Protein AF-A0A8I1TUR1-F1 (afdb_monomer_lite)

Sequence (210 aa):
MHDEPAESTRRDPREAAAEYRLAQFRREHPEFDPTIDHESEQLPVSRPAPASGTTAQDRAAYVETVIQQAIRRGDFDDLPGAGKPIPGLGERLDPDWWIRRKIQAEKLTGLGPPALTLRVEAAQLEATLDGIAREDDVRDLLADFNRRVIEARRQLQGGPPVVTATRDVDAEVAAWRERRAAAARAAAAAATDAAADAARSRRRWLRRRA

Foldseek 3Di:
DDDDDDDPPDPDVVVVVVVVVVVVCCVVCVVPPPPDDDDDDPDDDPDPDPPPDQDPVNVVVVVVVVVVVCVVVCVVPPPDQVPHPDPCVPPPDDPCNVVVVVCVVVVDAPPDQLLVNLVVCLVCVLVVLLPDDDLVVLLVVLVVSQVSLVVSQVPPPDDDHNPDDRDDSVVSSVVSVVVVVVVVVVVVVVVVVVVVVVVVVVVVVVVVVD

Secondary structure (DSSP, 8-state):
------------HHHHHHHHHHHHHHHH-GGG-TTS----------PPPP-SS--HHHHHHHHHHHHHHHHHTTTTTT-TTTTSPPTTTTS---TTHHHHHHHHHTT--S-S-HHHHHHHHHHHHHHHHHT---HHHHHHHHHHHHHHHHHHHH--SS-S---P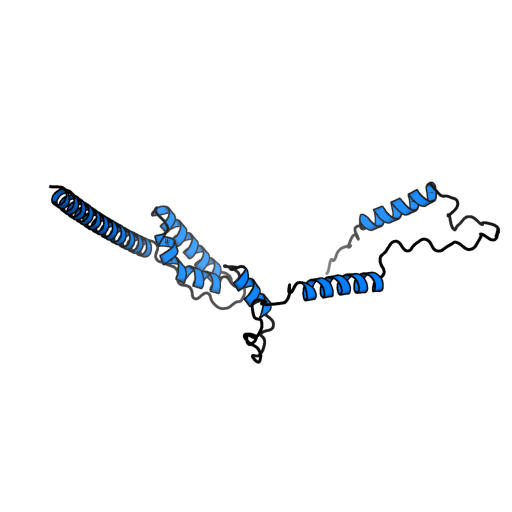PPP-HHHHHHHHHHHHHHHHHHHHHHHHHHHHHHHHHHHHHHTT--

Structure (mmCIF, N/CA/C/O backbone):
data_AF-A0A8I1TUR1-F1
#
_entry.id   AF-A0A8I1TUR1-F1
#
loop_
_atom_site.group_PDB
_atom_site.id
_atom_site.type_symbol
_atom_site.label_atom_id
_atom_site.label_alt_id
_atom_site.label_comp_id
_atom_site.label_asym_id
_atom_site.label_entity_id
_atom_site.label_seq_id
_atom_site.pdbx_PDB_ins_code
_atom_site.Cartn_x
_atom_site.Cartn_y
_atom_site.Cartn_z
_atom_site.occupancy
_atom_site.B_iso_or_equiv
_atom_site.auth_seq_id
_atom_site.auth_comp_id
_atom_site.auth_asym_id
_atom_site.auth_atom_id
_atom_site.pdbx_PDB_model_num
ATOM 1 N N . MET A 1 1 ? 20.180 -41.966 -30.625 1.00 38.12 1 MET A N 1
ATOM 2 C CA . MET A 1 1 ? 20.811 -40.748 -30.087 1.00 38.12 1 MET A CA 1
ATOM 3 C C . MET A 1 1 ? 20.519 -39.652 -31.097 1.00 38.12 1 MET A C 1
ATOM 5 O O . MET A 1 1 ? 21.052 -39.726 -32.190 1.00 38.12 1 MET A O 1
ATOM 9 N N . HIS A 1 2 ? 19.610 -38.750 -30.713 1.00 38.75 2 HIS A N 1
ATOM 10 C CA . HIS A 1 2 ? 19.275 -37.449 -31.318 1.00 38.75 2 HIS A CA 1
ATOM 11 C C . HIS A 1 2 ? 18.405 -37.429 -32.591 1.00 38.75 2 HIS A C 1
ATOM 13 O O . HIS A 1 2 ? 18.879 -37.575 -33.711 1.00 38.75 2 HIS A O 1
ATOM 19 N N . ASP A 1 3 ? 17.111 -37.226 -3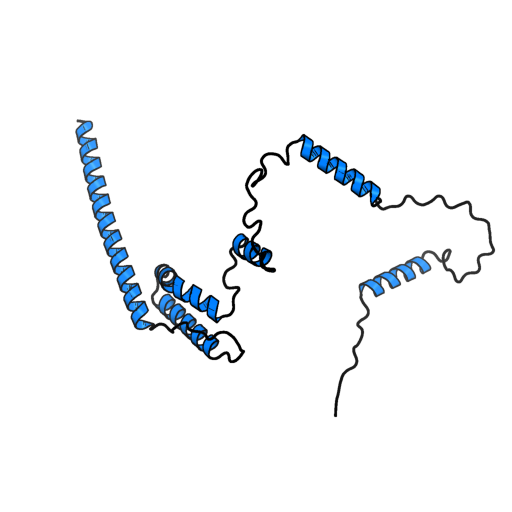2.315 1.00 45.66 3 ASP A N 1
ATOM 20 C CA . ASP A 1 3 ? 16.121 -36.445 -33.072 1.00 45.66 3 ASP A CA 1
ATOM 21 C C . ASP A 1 3 ? 16.574 -34.986 -33.276 1.00 45.66 3 ASP A C 1
ATOM 23 O O . ASP A 1 3 ? 17.137 -34.413 -32.345 1.00 45.66 3 ASP A O 1
ATOM 27 N N . GLU A 1 4 ? 16.227 -34.378 -34.420 1.00 49.81 4 GLU A N 1
ATOM 28 C CA . GLU A 1 4 ? 15.639 -33.024 -34.501 1.00 49.81 4 GLU A CA 1
ATOM 29 C C . GLU A 1 4 ? 14.983 -32.760 -35.886 1.00 49.81 4 GLU A C 1
ATOM 31 O O . GLU A 1 4 ? 15.358 -33.401 -36.873 1.00 49.81 4 GLU A O 1
ATOM 36 N N . PRO A 1 5 ? 13.955 -31.884 -35.966 1.00 51.00 5 PRO A N 1
ATOM 37 C CA . PRO A 1 5 ? 12.856 -31.998 -36.929 1.00 51.00 5 PRO A CA 1
ATOM 38 C C . PRO A 1 5 ? 12.925 -31.036 -38.132 1.00 51.00 5 PRO A C 1
ATOM 40 O O . PRO A 1 5 ? 13.529 -29.969 -38.092 1.00 51.00 5 PRO A O 1
ATOM 43 N N . ALA A 1 6 ? 12.226 -31.410 -39.209 1.00 45.88 6 ALA A N 1
ATOM 44 C CA . ALA A 1 6 ? 12.081 -30.636 -40.439 1.00 45.88 6 ALA A CA 1
ATOM 45 C C . ALA A 1 6 ? 11.318 -29.314 -40.221 1.00 45.88 6 ALA A C 1
ATOM 47 O O . ALA A 1 6 ? 10.112 -29.297 -39.963 1.00 45.88 6 ALA A O 1
ATOM 48 N N . GLU A 1 7 ? 12.021 -28.197 -40.389 1.00 47.59 7 GLU A N 1
ATOM 49 C CA . GLU A 1 7 ? 11.466 -26.847 -40.363 1.00 47.59 7 GLU A CA 1
ATOM 50 C C . GLU A 1 7 ? 10.733 -26.566 -41.689 1.00 47.59 7 GLU A C 1
ATOM 52 O O . GLU A 1 7 ? 11.312 -26.189 -42.706 1.00 47.59 7 GLU A O 1
ATOM 57 N N . SER A 1 8 ? 9.422 -26.818 -41.708 1.00 49.66 8 SER A N 1
ATOM 58 C CA . SER A 1 8 ? 8.530 -26.448 -42.812 1.00 49.66 8 SER A CA 1
ATOM 59 C C . SER A 1 8 ? 8.473 -24.919 -42.937 1.00 49.66 8 SER A C 1
ATOM 61 O O . SER A 1 8 ? 7.676 -24.267 -42.255 1.00 49.66 8 SER A O 1
ATOM 63 N N . THR A 1 9 ? 9.275 -24.339 -43.833 1.00 60.69 9 THR A N 1
ATOM 64 C CA . THR A 1 9 ? 9.233 -22.914 -44.189 1.00 60.69 9 THR A CA 1
ATOM 65 C C . THR A 1 9 ? 7.861 -22.574 -44.783 1.00 60.69 9 THR A C 1
ATOM 67 O O . THR A 1 9 ? 7.568 -22.830 -45.951 1.00 60.69 9 THR A O 1
ATOM 70 N N . ARG A 1 10 ? 6.961 -22.043 -43.954 1.00 60.25 10 ARG A N 1
ATOM 71 C CA . ARG A 1 10 ? 5.617 -21.626 -44.365 1.00 60.25 10 ARG A CA 1
ATOM 72 C C . ARG A 1 10 ? 5.765 -20.400 -45.272 1.00 60.25 10 ARG A C 1
ATOM 74 O O . ARG A 1 10 ? 6.071 -19.322 -44.777 1.00 60.25 10 ARG A O 1
ATOM 81 N N . ARG A 1 11 ? 5.595 -20.584 -46.587 1.00 65.31 11 ARG A N 1
ATOM 82 C CA . ARG A 1 11 ? 5.664 -19.523 -47.611 1.00 65.31 11 ARG A CA 1
ATOM 83 C C . ARG A 1 11 ? 4.876 -18.288 -47.158 1.00 65.31 11 ARG A C 1
ATOM 85 O O . ARG A 1 11 ? 3.695 -18.420 -46.825 1.00 65.31 11 ARG A O 1
ATOM 92 N N . ASP A 1 12 ? 5.524 -17.123 -47.112 1.00 78.38 12 ASP A N 1
ATOM 93 C CA . ASP A 1 12 ? 4.910 -15.888 -46.614 1.00 78.38 12 ASP A CA 1
ATOM 94 C C . ASP A 1 12 ? 3.705 -15.517 -47.507 1.00 78.38 12 ASP A C 1
ATOM 96 O O . ASP A 1 12 ? 3.850 -15.405 -48.732 1.00 78.38 12 ASP A O 1
ATOM 100 N N . PRO A 1 13 ? 2.497 -15.319 -46.941 1.00 73.81 13 PRO A N 1
ATOM 101 C CA . PRO A 1 13 ? 1.321 -14.919 -47.711 1.00 73.81 13 PRO A CA 1
ATOM 102 C C . PRO A 1 13 ? 1.518 -13.610 -48.491 1.00 73.81 13 PRO A C 1
ATOM 104 O O . PRO A 1 13 ? 0.859 -13.406 -49.512 1.00 73.81 13 PRO A O 1
ATOM 107 N N . ARG A 1 14 ? 2.421 -12.721 -48.056 1.00 65.62 14 ARG A N 1
ATOM 108 C CA . ARG A 1 14 ? 2.739 -11.474 -48.768 1.00 65.62 14 ARG A CA 1
ATOM 109 C C . ARG A 1 14 ? 3.549 -11.719 -50.033 1.00 65.62 14 ARG A C 1
ATOM 111 O O . ARG A 1 14 ? 3.252 -11.097 -51.053 1.00 65.62 14 ARG A O 1
ATOM 118 N N . GLU A 1 15 ? 4.511 -12.633 -49.983 1.00 71.38 15 GLU A N 1
ATOM 119 C CA . GLU A 1 15 ? 5.296 -13.040 -51.152 1.00 71.38 15 GLU A CA 1
ATOM 120 C C . GLU A 1 15 ? 4.407 -13.766 -52.163 1.00 71.38 15 GLU A C 1
ATOM 122 O O . GLU A 1 15 ? 4.382 -13.399 -53.337 1.00 71.38 15 GLU A O 1
ATOM 127 N N . ALA A 1 16 ? 3.557 -14.689 -51.698 1.00 74.62 16 ALA A N 1
ATOM 128 C CA . ALA A 1 16 ? 2.589 -15.375 -52.555 1.00 74.62 16 ALA A CA 1
ATOM 129 C C . ALA A 1 16 ? 1.602 -14.397 -53.229 1.00 74.62 16 ALA A C 1
ATOM 131 O O . ALA A 1 16 ? 1.289 -14.532 -54.413 1.00 74.62 16 ALA A O 1
ATOM 132 N N . ALA A 1 17 ? 1.143 -13.368 -52.507 1.00 73.56 17 ALA A N 1
ATOM 133 C CA . ALA A 1 17 ? 0.272 -12.331 -53.061 1.00 73.56 17 ALA A CA 1
ATOM 134 C C . ALA A 1 17 ? 0.992 -11.380 -54.036 1.00 73.56 17 ALA A C 1
ATOM 136 O O . ALA A 1 17 ? 0.343 -10.779 -54.897 1.00 73.56 17 ALA A O 1
ATOM 137 N N . ALA A 1 18 ? 2.305 -11.184 -53.889 1.00 74.69 18 ALA A N 1
ATOM 138 C CA . ALA A 1 18 ? 3.113 -10.399 -54.821 1.00 74.69 18 ALA A CA 1
ATOM 139 C C . ALA A 1 18 ? 3.360 -11.177 -56.122 1.00 74.69 18 ALA A C 1
ATOM 141 O O . ALA A 1 18 ? 3.127 -10.646 -57.207 1.00 74.69 18 ALA A O 1
ATOM 142 N N . GLU A 1 19 ? 3.724 -12.455 -56.015 1.00 78.44 19 GLU A N 1
ATOM 143 C CA . GLU A 1 19 ? 3.890 -13.347 -57.164 1.00 78.44 19 GLU A CA 1
ATOM 144 C C . GLU A 1 19 ? 2.590 -13.521 -57.954 1.00 78.44 19 GLU A C 1
ATOM 146 O O . GLU A 1 19 ? 2.598 -13.450 -59.182 1.00 78.44 19 GLU A O 1
ATOM 151 N N . TYR A 1 20 ? 1.455 -13.687 -57.264 1.00 77.00 20 TYR A N 1
ATOM 152 C CA . TYR A 1 20 ? 0.152 -13.809 -57.916 1.00 77.00 20 TYR A CA 1
ATOM 153 C C . TYR A 1 20 ? -0.218 -12.545 -58.702 1.00 77.00 20 TYR A C 1
ATOM 155 O O . TYR A 1 20 ? -0.692 -12.639 -59.833 1.00 77.00 20 TYR A O 1
ATOM 163 N N . ARG A 1 21 ? 0.046 -11.357 -58.141 1.00 80.69 21 ARG A N 1
ATOM 164 C CA . ARG A 1 21 ? -0.180 -10.082 -58.839 1.00 80.69 21 ARG A CA 1
ATOM 165 C C . ARG A 1 21 ? 0.718 -9.928 -60.061 1.00 80.69 21 ARG A C 1
ATOM 167 O O . ARG A 1 21 ? 0.234 -9.485 -61.094 1.00 80.69 21 ARG A O 1
ATOM 174 N N . LEU A 1 22 ? 1.983 -10.341 -59.975 1.00 77.12 22 LEU A N 1
ATOM 175 C CA . LEU A 1 22 ? 2.901 -10.311 -61.115 1.00 77.12 22 LEU A CA 1
ATOM 176 C C . LEU A 1 22 ? 2.467 -11.288 -62.221 1.00 77.12 22 LEU A C 1
ATOM 178 O O . LEU A 1 22 ? 2.522 -10.954 -63.402 1.00 77.12 22 LEU A O 1
ATOM 182 N N . ALA A 1 23 ? 1.998 -12.480 -61.844 1.00 77.88 23 ALA A N 1
ATOM 183 C CA . ALA A 1 23 ? 1.495 -13.482 -62.779 1.00 77.88 23 ALA A CA 1
ATOM 184 C C . ALA A 1 23 ? 0.164 -13.078 -63.435 1.00 77.88 23 ALA A C 1
ATOM 186 O O . ALA A 1 23 ? -0.092 -13.466 -64.574 1.00 77.88 23 ALA A O 1
ATOM 187 N N . GLN A 1 24 ? -0.683 -12.321 -62.731 1.00 75.38 24 GLN A N 1
ATOM 188 C CA . GLN A 1 24 ? -1.892 -11.726 -63.306 1.00 75.38 24 GLN A CA 1
ATOM 189 C C . GLN A 1 24 ? -1.550 -10.579 -64.254 1.00 75.38 24 GLN A C 1
ATOM 191 O O . GLN A 1 24 ? -1.989 -10.601 -65.397 1.00 75.38 24 GLN A O 1
ATOM 196 N N . PHE A 1 25 ? -0.671 -9.664 -63.839 1.00 74.38 25 PHE A N 1
ATOM 197 C CA . PHE A 1 25 ? -0.204 -8.567 -64.687 1.00 74.38 25 PHE A CA 1
ATOM 198 C C . PHE A 1 25 ? 0.390 -9.076 -66.009 1.00 74.38 25 PHE A C 1
ATOM 200 O O . PHE A 1 25 ? 0.077 -8.543 -67.062 1.00 74.38 25 PHE A O 1
ATOM 207 N N . ARG A 1 26 ? 1.171 -10.165 -65.982 1.00 74.94 26 ARG A N 1
ATOM 208 C CA . ARG A 1 26 ? 1.728 -10.785 -67.200 1.00 74.94 26 ARG A CA 1
ATOM 209 C C . ARG A 1 26 ? 0.668 -11.432 -68.098 1.00 74.94 26 ARG A C 1
ATOM 211 O O . ARG A 1 26 ? 0.852 -11.512 -69.303 1.00 74.94 26 ARG A O 1
ATOM 218 N N . ARG A 1 27 ? -0.432 -11.917 -67.514 1.00 72.06 27 ARG A N 1
ATOM 219 C CA . ARG A 1 27 ? -1.565 -12.475 -68.267 1.00 72.06 27 ARG A CA 1
ATOM 220 C C . ARG A 1 27 ? -2.400 -11.390 -68.933 1.00 72.06 27 ARG A C 1
ATOM 222 O O . ARG A 1 27 ? -2.895 -11.606 -70.032 1.00 72.06 27 ARG A O 1
ATOM 229 N N . GLU A 1 28 ? -2.565 -10.265 -68.248 1.00 72.06 28 GLU A N 1
ATOM 230 C CA . GLU A 1 28 ? -3.295 -9.099 -68.747 1.00 72.06 28 GLU A CA 1
ATOM 231 C C . GLU A 1 28 ? -2.464 -8.295 -69.756 1.00 72.06 28 GLU A C 1
ATOM 233 O O . GLU A 1 28 ? -3.037 -7.726 -70.680 1.00 72.06 28 GLU A O 1
ATOM 238 N N . HIS A 1 29 ? -1.134 -8.318 -69.617 1.00 70.19 29 HIS A N 1
ATOM 239 C CA . HIS A 1 29 ? -0.185 -7.589 -70.455 1.00 70.19 29 HIS A CA 1
ATOM 240 C C . HIS A 1 29 ? 0.914 -8.499 -71.043 1.00 70.19 29 HIS A C 1
ATOM 242 O O . HIS A 1 29 ? 2.077 -8.431 -70.619 1.00 70.19 29 HIS A O 1
ATOM 248 N N . PRO A 1 30 ? 0.570 -9.379 -72.004 1.00 67.31 30 PRO A N 1
ATOM 249 C CA . PRO A 1 30 ? 1.530 -10.264 -72.665 1.00 67.31 30 PRO A CA 1
ATOM 250 C C . PRO A 1 30 ? 2.609 -9.514 -73.469 1.00 67.31 30 PRO A C 1
ATOM 252 O O . PRO A 1 30 ? 3.664 -10.078 -73.737 1.00 67.31 30 PRO A O 1
ATOM 255 N N . GLU A 1 31 ? 2.393 -8.238 -73.801 1.00 59.00 31 GLU A N 1
ATOM 256 C CA . GLU A 1 31 ? 3.353 -7.344 -74.465 1.00 59.00 31 GLU A CA 1
ATOM 257 C C . GLU A 1 31 ? 4.608 -7.010 -73.633 1.00 59.00 31 GLU A C 1
ATOM 259 O O . GLU A 1 31 ? 5.564 -6.444 -74.158 1.00 59.00 31 GLU A O 1
ATOM 264 N N . PHE A 1 32 ? 4.616 -7.349 -72.339 1.00 55.31 32 PHE A N 1
ATOM 265 C CA . PHE A 1 32 ? 5.762 -7.164 -71.441 1.00 55.31 32 PHE A CA 1
ATOM 266 C C . PHE A 1 32 ? 6.347 -8.498 -70.944 1.00 55.31 32 PHE A C 1
ATOM 268 O O . PHE A 1 32 ? 7.060 -8.521 -69.935 1.00 55.31 32 PHE A O 1
ATOM 275 N N . ASP A 1 33 ? 6.042 -9.617 -71.611 1.00 63.94 33 ASP A N 1
ATOM 276 C CA . ASP A 1 33 ? 6.662 -10.909 -71.315 1.00 63.94 33 ASP A CA 1
ATOM 277 C C . ASP A 1 33 ? 8.110 -10.938 -71.851 1.00 63.94 33 ASP A C 1
ATOM 279 O O . ASP A 1 33 ? 8.316 -10.886 -73.063 1.00 63.94 33 ASP A O 1
ATOM 283 N N . PRO A 1 34 ? 9.138 -11.049 -70.988 1.00 57.22 34 PRO A N 1
ATOM 284 C CA . PRO A 1 34 ? 10.536 -11.016 -71.419 1.00 57.22 34 PRO A CA 1
ATOM 285 C C . PRO A 1 34 ? 10.975 -12.263 -72.208 1.00 57.22 34 PRO A C 1
ATOM 287 O O . PRO A 1 34 ? 12.129 -12.331 -72.622 1.00 57.22 34 PRO A O 1
ATOM 290 N N . THR A 1 35 ? 10.100 -13.263 -72.372 1.00 59.12 35 THR A N 1
ATOM 291 C CA . THR A 1 35 ? 10.367 -14.489 -73.145 1.00 59.12 35 THR A CA 1
ATOM 292 C C . THR A 1 35 ? 9.877 -14.423 -74.593 1.00 59.12 35 THR A C 1
ATOM 294 O O . THR A 1 35 ? 10.142 -15.349 -75.359 1.00 59.12 35 THR A O 1
ATOM 297 N N . ILE A 1 36 ? 9.184 -13.347 -74.981 1.00 58.69 36 ILE A N 1
ATOM 298 C CA . ILE A 1 36 ? 8.764 -13.109 -76.363 1.00 58.69 36 ILE A CA 1
ATOM 299 C C . ILE A 1 36 ? 9.841 -12.269 -77.062 1.00 58.69 36 ILE A C 1
ATOM 301 O O . ILE A 1 36 ? 10.147 -11.154 -76.640 1.00 58.69 36 ILE A O 1
ATOM 305 N N . ASP A 1 37 ? 10.422 -12.813 -78.135 1.00 48.59 37 ASP A N 1
ATOM 306 C CA . ASP A 1 37 ? 11.398 -12.111 -78.971 1.00 48.59 37 ASP A CA 1
ATOM 307 C C . ASP A 1 37 ? 10.704 -10.967 -79.723 1.00 48.59 37 ASP A C 1
ATOM 309 O O . ASP A 1 37 ? 10.051 -11.165 -80.748 1.00 48.59 37 ASP A O 1
ATOM 313 N N . HIS A 1 38 ? 10.831 -9.748 -79.205 1.00 51.84 38 HIS A N 1
ATOM 314 C CA . HIS A 1 38 ? 10.400 -8.543 -79.901 1.00 51.84 38 HIS A CA 1
ATOM 315 C C . HIS A 1 38 ? 11.555 -8.029 -80.769 1.00 51.84 38 HIS A C 1
ATOM 317 O O . HIS A 1 38 ? 12.519 -7.455 -80.257 1.00 51.84 38 HIS A O 1
ATOM 323 N N . GLU A 1 39 ? 11.470 -8.246 -82.089 1.00 47.09 39 GLU A N 1
ATOM 324 C CA . GLU A 1 39 ? 12.355 -7.590 -83.055 1.00 47.09 39 GLU A CA 1
ATOM 325 C C . GLU A 1 39 ? 12.333 -6.073 -82.819 1.00 47.09 39 GLU A C 1
ATOM 327 O O . GLU A 1 39 ? 11.289 -5.441 -82.663 1.00 47.09 39 GLU A O 1
ATOM 332 N N . SER A 1 40 ? 13.530 -5.509 -82.710 1.00 52.19 40 SER A N 1
ATOM 333 C CA . SER A 1 40 ? 13.799 -4.178 -82.185 1.00 52.19 40 SER A CA 1
ATOM 334 C C . SER A 1 40 ? 13.230 -3.058 -83.060 1.00 52.19 40 SER A C 1
ATOM 336 O O . SER A 1 40 ? 13.910 -2.564 -83.961 1.00 52.19 40 SER A O 1
ATOM 338 N N . GLU A 1 41 ? 12.029 -2.586 -82.738 1.00 46.09 41 GLU A N 1
ATOM 339 C CA . GLU A 1 41 ? 11.579 -1.249 -83.120 1.00 46.09 41 GLU A CA 1
ATOM 340 C C . GLU A 1 41 ? 12.007 -0.244 -82.044 1.00 46.09 41 GLU A C 1
ATOM 342 O O . GLU A 1 41 ? 11.730 -0.388 -80.852 1.00 46.09 41 GLU A O 1
ATOM 347 N N . GLN A 1 42 ? 12.755 0.772 -82.472 1.00 53.94 42 GLN A N 1
ATOM 348 C CA . GLN A 1 42 ? 13.279 1.834 -81.619 1.00 53.94 42 GLN A CA 1
ATOM 349 C C . GLN A 1 42 ? 12.116 2.637 -81.017 1.00 53.94 42 GLN A C 1
ATOM 351 O O . GLN A 1 42 ? 11.573 3.545 -81.646 1.00 53.94 42 GLN A O 1
ATOM 356 N N . LEU A 1 43 ? 11.730 2.292 -79.788 1.00 47.75 43 LEU A N 1
ATOM 357 C CA . LEU A 1 43 ? 10.743 3.024 -78.999 1.00 47.75 43 LEU A CA 1
ATOM 358 C C . LEU A 1 43 ? 11.242 4.453 -78.704 1.00 47.75 43 LEU A C 1
ATOM 360 O O . LEU A 1 43 ? 12.416 4.637 -78.361 1.00 47.75 43 LEU A O 1
ATOM 364 N N . PRO A 1 44 ? 10.373 5.480 -78.790 1.00 49.44 44 PRO A N 1
ATOM 365 C CA . PRO A 1 44 ? 10.743 6.838 -78.422 1.00 49.44 44 PRO A CA 1
ATOM 366 C C . PRO A 1 44 ? 11.143 6.860 -76.946 1.00 49.44 44 PRO A C 1
ATOM 368 O O . PRO A 1 44 ? 10.467 6.265 -76.108 1.00 49.44 44 PRO A O 1
ATOM 371 N N . VAL A 1 45 ? 12.255 7.542 -76.653 1.00 52.00 45 VAL A N 1
ATOM 372 C CA . VAL A 1 45 ? 12.844 7.702 -75.317 1.00 52.00 45 VAL A CA 1
ATOM 373 C C . VAL A 1 45 ? 11.737 7.910 -74.287 1.00 52.00 45 VAL A C 1
ATOM 375 O O . VAL A 1 45 ? 11.079 8.952 -74.264 1.00 52.00 45 VAL A O 1
ATOM 378 N N . SER A 1 46 ? 11.514 6.879 -73.472 1.00 51.72 46 SER A N 1
ATOM 379 C CA . SER A 1 46 ? 10.483 6.868 -72.445 1.00 51.72 46 SER A CA 1
ATOM 380 C C . SER A 1 46 ? 10.718 8.063 -71.525 1.00 51.72 46 SER A C 1
ATOM 382 O O . SER A 1 46 ? 11.753 8.168 -70.863 1.00 51.72 46 SER A O 1
ATOM 384 N N . ARG A 1 47 ? 9.790 9.023 -71.545 1.00 55.16 47 ARG A N 1
ATOM 385 C CA . ARG A 1 47 ? 9.816 10.169 -70.635 1.00 55.16 47 ARG A CA 1
ATOM 386 C C . ARG A 1 47 ? 9.779 9.587 -69.219 1.00 55.16 47 ARG A C 1
ATOM 388 O O . ARG A 1 47 ? 8.894 8.769 -68.967 1.00 55.16 47 ARG A O 1
ATOM 395 N N . PRO A 1 48 ? 10.705 9.946 -68.310 1.00 53.38 48 PRO A N 1
ATOM 396 C CA . PRO A 1 48 ? 10.708 9.353 -66.982 1.00 53.38 48 PRO A CA 1
ATOM 397 C C . PRO A 1 48 ? 9.337 9.594 -66.349 1.00 53.38 48 PRO A C 1
ATOM 399 O O . PRO A 1 48 ? 8.884 10.739 -66.262 1.00 53.38 48 PRO A O 1
ATOM 402 N N . ALA A 1 49 ? 8.658 8.508 -65.973 1.00 53.69 49 ALA A N 1
ATOM 403 C CA . ALA A 1 49 ? 7.426 8.574 -65.202 1.00 53.69 49 ALA A CA 1
ATOM 404 C C . ALA A 1 49 ? 7.672 9.492 -63.992 1.00 53.69 49 ALA A C 1
ATOM 406 O O . ALA A 1 49 ? 8.744 9.385 -63.383 1.00 53.69 49 ALA A O 1
ATOM 407 N N . PRO A 1 50 ? 6.753 10.417 -63.644 1.00 49.41 50 PRO A N 1
ATOM 408 C CA . PRO A 1 50 ? 6.965 11.277 -62.491 1.00 49.41 50 PRO A CA 1
ATOM 409 C C . PRO A 1 50 ? 7.160 10.373 -61.280 1.00 49.41 50 PRO A C 1
ATOM 411 O O . PRO A 1 50 ? 6.288 9.557 -60.967 1.00 49.41 50 PRO A O 1
ATOM 414 N N . ALA A 1 51 ? 8.334 10.481 -60.655 1.00 58.69 51 ALA A N 1
ATOM 415 C CA . ALA A 1 51 ? 8.691 9.726 -59.469 1.00 58.69 51 ALA A CA 1
ATOM 416 C C . ALA A 1 51 ? 7.590 9.945 -58.427 1.00 58.69 51 ALA A C 1
ATOM 418 O O . ALA A 1 51 ? 7.496 10.997 -57.798 1.00 58.69 51 ALA A O 1
ATOM 419 N N . SER A 1 52 ? 6.691 8.971 -58.304 1.00 64.81 52 SER A N 1
ATOM 420 C CA . SER A 1 52 ? 5.624 9.002 -57.316 1.00 64.81 52 SER A CA 1
ATOM 421 C C . SER A 1 52 ? 6.262 8.630 -55.986 1.00 64.81 52 SER A C 1
ATOM 423 O O . SER A 1 52 ? 6.322 7.469 -55.599 1.00 64.81 52 SER A O 1
ATOM 425 N N . GLY A 1 53 ? 6.847 9.634 -55.344 1.00 61.84 53 GLY A N 1
ATOM 426 C CA . GLY A 1 53 ? 7.558 9.514 -54.085 1.00 61.84 53 GLY A CA 1
ATOM 427 C C . GLY A 1 53 ? 8.342 10.788 -53.841 1.00 61.84 53 GLY A C 1
ATOM 428 O O . GLY A 1 53 ? 9.345 11.032 -54.504 1.00 61.84 53 GLY A O 1
ATOM 429 N N . THR A 1 54 ? 7.871 11.600 -52.894 1.00 70.81 54 THR A N 1
ATOM 430 C CA . THR A 1 54 ? 8.600 12.784 -52.434 1.00 70.81 54 THR A CA 1
ATOM 431 C C . THR A 1 54 ? 10.018 12.346 -52.055 1.00 70.81 54 THR A C 1
ATOM 433 O O . THR A 1 54 ? 10.205 11.385 -51.292 1.00 70.81 54 THR A O 1
ATOM 436 N N . THR A 1 55 ? 11.027 12.976 -52.649 1.00 82.62 55 THR A N 1
ATOM 437 C CA . THR A 1 55 ? 12.411 12.546 -52.450 1.00 82.62 55 THR A CA 1
ATOM 438 C C . THR A 1 55 ? 12.827 12.787 -50.996 1.00 82.62 55 THR A C 1
ATOM 440 O O . THR A 1 55 ? 12.176 13.513 -50.241 1.00 82.62 55 THR A O 1
ATOM 443 N N . ALA A 1 56 ? 13.924 12.172 -50.545 1.00 81.62 56 ALA A N 1
ATOM 444 C CA . ALA A 1 56 ? 14.483 12.499 -49.228 1.00 81.62 56 ALA A CA 1
ATOM 445 C C . ALA A 1 56 ? 14.752 14.011 -49.078 1.00 81.62 56 ALA A C 1
ATOM 447 O O . ALA A 1 56 ? 14.548 14.564 -47.999 1.00 81.62 56 ALA A O 1
ATOM 448 N N . GLN A 1 57 ? 15.125 14.672 -50.176 1.00 84.69 57 GLN A N 1
ATOM 449 C CA . GLN A 1 57 ? 15.383 16.105 -50.230 1.00 84.69 57 GLN A CA 1
ATOM 450 C C . GLN A 1 57 ? 14.094 16.931 -50.101 1.00 84.69 57 GLN A C 1
ATOM 452 O O . GLN A 1 57 ? 14.068 17.888 -49.329 1.00 84.69 57 GLN A O 1
ATOM 457 N N . ASP A 1 58 ? 13.001 16.510 -50.744 1.00 86.44 58 ASP A N 1
ATOM 458 C CA . ASP A 1 58 ? 11.693 17.170 -50.608 1.00 86.44 58 ASP A CA 1
ATOM 459 C C . ASP A 1 58 ? 11.127 17.031 -49.185 1.00 86.44 58 ASP A C 1
ATOM 461 O O . ASP A 1 58 ? 10.570 17.982 -48.634 1.00 86.44 58 ASP A O 1
ATOM 465 N N . ARG A 1 59 ? 11.323 15.869 -48.538 1.00 87.62 59 ARG A N 1
ATOM 466 C CA . ARG A 1 59 ? 10.943 15.675 -47.124 1.00 87.62 59 ARG A CA 1
ATOM 467 C C . ARG A 1 59 ? 11.727 16.589 -46.200 1.00 87.62 59 ARG A C 1
ATOM 469 O O . ARG A 1 59 ? 11.131 17.191 -45.315 1.00 87.62 59 ARG A O 1
ATOM 476 N N . ALA A 1 60 ? 13.040 16.687 -46.397 1.00 89.50 60 ALA A N 1
ATOM 477 C CA . ALA A 1 60 ? 13.884 17.559 -45.591 1.00 89.50 60 ALA A CA 1
ATOM 478 C C . ALA A 1 60 ? 13.468 19.030 -45.745 1.00 89.50 60 ALA A C 1
ATOM 480 O O . ALA A 1 60 ? 13.312 19.721 -44.742 1.00 89.50 60 ALA A O 1
ATOM 481 N N . ALA A 1 61 ? 13.201 19.482 -46.975 1.00 92.88 61 ALA A N 1
ATOM 482 C CA . ALA A 1 61 ? 12.744 20.845 -47.244 1.00 92.88 61 ALA A CA 1
ATOM 483 C C . ALA A 1 61 ? 11.393 21.153 -46.575 1.00 92.88 61 ALA A C 1
ATOM 485 O O . ALA A 1 61 ? 11.229 22.217 -45.973 1.00 92.88 61 ALA A O 1
ATOM 486 N N . TYR A 1 62 ? 10.446 20.212 -46.632 1.00 92.62 62 TYR A N 1
ATOM 487 C CA . TYR A 1 62 ? 9.157 20.330 -45.949 1.00 92.62 62 TYR A CA 1
ATOM 488 C C . TYR A 1 62 ? 9.310 20.370 -44.420 1.00 92.62 62 TYR A C 1
ATOM 490 O O . TYR A 1 62 ? 8.736 21.233 -43.760 1.00 92.62 62 TYR A O 1
ATOM 498 N N . VAL A 1 63 ? 10.116 19.472 -43.843 1.00 92.94 63 VAL A N 1
ATOM 499 C CA . VAL A 1 63 ? 10.377 19.438 -42.394 1.00 92.94 63 VAL A CA 1
ATOM 500 C C . VAL A 1 63 ? 11.015 20.745 -41.925 1.00 92.94 63 VAL A C 1
ATOM 502 O O . VAL A 1 63 ? 10.565 21.313 -40.933 1.00 92.94 63 VAL A O 1
ATOM 505 N N . GLU A 1 64 ? 11.992 21.269 -42.665 1.00 94.38 64 GLU A N 1
ATOM 506 C CA . GLU A 1 64 ? 12.631 22.549 -42.352 1.00 94.38 64 GLU A CA 1
ATOM 507 C C . GLU A 1 64 ? 11.618 23.702 -42.368 1.00 94.38 64 GLU A C 1
ATOM 509 O O . GLU A 1 64 ? 11.576 24.513 -41.444 1.00 94.38 64 GLU A O 1
ATOM 514 N N . THR A 1 65 ? 10.730 23.755 -43.368 1.00 95.50 65 THR A N 1
ATOM 515 C CA . THR A 1 65 ? 9.696 24.802 -43.416 1.00 95.50 65 THR A CA 1
ATOM 516 C C . THR A 1 65 ? 8.738 24.723 -42.229 1.00 95.50 65 THR A C 1
ATOM 518 O O . THR A 1 65 ? 8.375 25.764 -41.679 1.00 95.50 65 THR A O 1
ATOM 521 N N . VAL A 1 66 ? 8.363 23.515 -41.801 1.00 95.69 66 VAL A N 1
ATOM 522 C CA . VAL A 1 66 ? 7.521 23.299 -40.614 1.00 95.69 66 VAL A CA 1
ATOM 523 C C . VAL A 1 66 ? 8.240 23.737 -39.334 1.00 95.69 66 VAL A C 1
ATOM 525 O O . VAL A 1 66 ? 7.639 24.435 -38.517 1.00 95.69 66 VAL A O 1
ATOM 528 N N . ILE A 1 67 ? 9.527 23.406 -39.176 1.00 93.25 67 ILE A N 1
ATOM 529 C CA . ILE A 1 67 ? 10.343 23.838 -38.028 1.00 93.25 67 ILE A CA 1
ATOM 530 C C . ILE A 1 67 ? 10.426 25.368 -37.978 1.00 93.25 67 ILE A C 1
ATOM 532 O O . ILE A 1 67 ? 10.136 25.964 -36.943 1.00 93.25 67 ILE A O 1
ATOM 536 N N . GLN A 1 68 ? 10.737 26.024 -39.098 1.00 95.38 68 GLN A N 1
ATOM 537 C CA . GLN A 1 68 ? 10.849 27.486 -39.160 1.00 95.38 68 GLN A CA 1
ATOM 538 C C . GLN A 1 68 ? 9.523 28.201 -38.884 1.00 95.38 68 GLN A C 1
ATOM 540 O O . GLN A 1 68 ? 9.506 29.305 -38.335 1.00 95.38 68 GLN A O 1
ATOM 545 N N . GLN A 1 69 ? 8.397 27.603 -39.275 1.00 95.44 69 GLN A N 1
ATOM 546 C CA . GLN A 1 69 ? 7.076 28.117 -38.918 1.00 95.44 69 GLN A CA 1
ATOM 547 C C . GLN A 1 69 ? 6.800 27.964 -37.419 1.00 95.44 69 GLN A C 1
ATOM 549 O O . GLN A 1 69 ? 6.299 28.906 -36.811 1.00 95.44 69 GLN A O 1
ATOM 554 N N . ALA A 1 70 ? 7.161 26.827 -36.820 1.00 91.88 70 ALA A N 1
ATOM 555 C CA . ALA A 1 70 ? 7.005 26.590 -35.387 1.00 91.88 70 ALA A CA 1
ATOM 556 C C . ALA A 1 70 ? 7.879 27.530 -34.537 1.00 91.88 70 ALA A C 1
ATOM 558 O O . ALA A 1 70 ? 7.389 28.123 -33.580 1.00 91.88 70 ALA A O 1
ATOM 559 N N . ILE A 1 71 ? 9.130 27.771 -34.950 1.00 92.25 71 ILE A N 1
ATOM 560 C CA . ILE A 1 71 ? 10.018 28.766 -34.325 1.00 92.25 71 ILE A CA 1
ATOM 561 C C . ILE A 1 71 ? 9.399 30.166 -34.397 1.00 92.25 71 ILE A C 1
ATOM 563 O O . ILE A 1 71 ? 9.310 30.847 -33.384 1.00 92.25 71 ILE A O 1
ATOM 567 N N . ARG A 1 72 ? 8.912 30.596 -35.571 1.00 93.88 72 ARG A N 1
ATOM 568 C CA . ARG A 1 72 ? 8.286 31.924 -35.732 1.00 93.88 72 ARG A CA 1
ATOM 569 C C . ARG A 1 72 ? 7.017 32.117 -34.904 1.00 93.88 72 ARG A C 1
ATOM 571 O O . ARG A 1 72 ? 6.692 33.251 -34.572 1.00 93.88 72 ARG A O 1
ATOM 578 N N . ARG A 1 73 ? 6.289 31.039 -34.614 1.00 92.12 73 ARG A N 1
ATOM 579 C CA . ARG A 1 73 ? 5.104 31.064 -33.744 1.00 92.12 73 ARG A CA 1
ATOM 580 C C . ARG A 1 73 ? 5.448 31.054 -32.255 1.00 92.12 73 ARG A C 1
ATOM 582 O O . ARG A 1 73 ? 4.544 31.249 -31.452 1.00 92.12 73 ARG A O 1
ATOM 589 N N . GLY A 1 74 ? 6.715 30.843 -31.904 1.00 91.50 74 GLY A N 1
ATOM 590 C CA . GLY A 1 74 ? 7.135 30.676 -30.518 1.00 91.50 74 GLY A CA 1
ATOM 591 C C . GLY A 1 74 ? 6.712 29.331 -29.927 1.00 91.50 74 GLY A C 1
ATOM 592 O O . GLY A 1 74 ? 6.651 29.197 -28.713 1.00 91.50 74 GLY A O 1
ATOM 593 N N . ASP A 1 75 ? 6.447 28.307 -30.754 1.00 88.69 75 ASP A N 1
ATOM 594 C CA . ASP A 1 75 ? 6.053 26.965 -30.276 1.00 88.69 75 ASP A CA 1
ATOM 595 C C . ASP A 1 75 ? 7.169 26.305 -29.419 1.00 88.69 75 ASP A C 1
ATOM 597 O O . ASP A 1 75 ? 6.929 25.315 -28.726 1.00 88.69 75 ASP A O 1
ATOM 601 N N . PHE A 1 76 ? 8.394 26.846 -29.472 1.00 86.81 76 PHE A N 1
ATOM 602 C CA . PHE A 1 76 ? 9.557 26.432 -28.678 1.00 86.81 76 PHE A CA 1
ATOM 603 C C . PHE A 1 76 ? 9.912 27.404 -27.536 1.00 86.81 76 PHE A C 1
ATOM 605 O O . PHE A 1 76 ? 10.872 27.145 -26.805 1.00 86.81 76 PHE A O 1
ATOM 612 N N . ASP A 1 77 ? 9.165 28.497 -27.369 1.00 87.44 77 ASP A N 1
ATOM 613 C CA . ASP A 1 77 ? 9.338 29.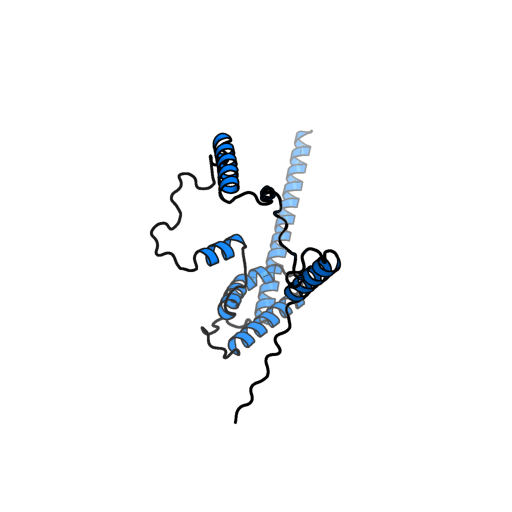424 -26.251 1.00 87.44 77 ASP A CA 1
ATOM 614 C C . ASP A 1 77 ? 8.653 28.855 -24.990 1.00 87.44 77 ASP A C 1
ATOM 616 O O . ASP A 1 77 ? 7.693 28.090 -25.073 1.00 87.44 77 ASP A O 1
ATOM 620 N N . ASP A 1 78 ? 9.180 29.169 -23.800 1.00 82.31 78 ASP A N 1
ATOM 621 C CA . ASP A 1 78 ? 8.648 28.730 -22.493 1.00 82.31 78 ASP A CA 1
ATOM 622 C C . ASP A 1 78 ? 8.448 27.209 -22.311 1.00 82.31 78 ASP A C 1
ATOM 624 O O . ASP A 1 78 ? 7.610 26.750 -21.524 1.00 82.31 78 ASP A O 1
ATOM 628 N N . LEU A 1 79 ? 9.266 26.393 -22.985 1.00 86.94 79 LEU A N 1
ATOM 629 C CA . LEU A 1 79 ? 9.210 24.942 -22.824 1.00 86.94 79 LEU A CA 1
ATOM 630 C C . LEU A 1 79 ? 9.412 24.520 -21.357 1.00 86.94 79 LEU A C 1
ATOM 632 O O . LEU A 1 79 ? 10.236 25.095 -20.634 1.00 86.94 79 LEU A O 1
ATOM 636 N N . PRO A 1 80 ? 8.722 23.459 -20.899 1.00 80.44 80 PRO A N 1
ATOM 637 C CA . PRO A 1 80 ? 8.900 22.936 -19.554 1.00 80.44 80 PRO A CA 1
ATOM 638 C C . PRO A 1 80 ? 10.349 22.475 -19.352 1.00 80.44 80 PRO A C 1
ATOM 640 O O . PRO A 1 80 ? 10.767 21.434 -19.853 1.00 80.44 80 PRO A O 1
ATOM 643 N N . GLY A 1 81 ? 11.115 23.265 -18.596 1.00 75.88 81 GLY A N 1
ATOM 644 C CA . GLY A 1 81 ? 12.542 23.029 -18.353 1.00 75.88 81 GLY A CA 1
ATOM 645 C C . GLY A 1 81 ? 13.489 24.002 -19.060 1.00 75.88 81 GLY A C 1
ATOM 646 O O . GLY A 1 81 ? 14.689 23.921 -18.815 1.00 75.88 81 GLY A O 1
ATOM 647 N N . ALA A 1 82 ? 12.987 24.942 -19.869 1.00 81.69 82 ALA A N 1
ATOM 648 C CA . ALA A 1 82 ? 13.798 25.990 -20.483 1.00 81.69 82 ALA A CA 1
ATOM 649 C C . ALA A 1 82 ? 14.565 26.790 -19.411 1.00 81.69 82 ALA A C 1
ATOM 651 O O . ALA A 1 82 ? 13.996 27.231 -18.412 1.00 81.69 82 ALA A O 1
ATOM 652 N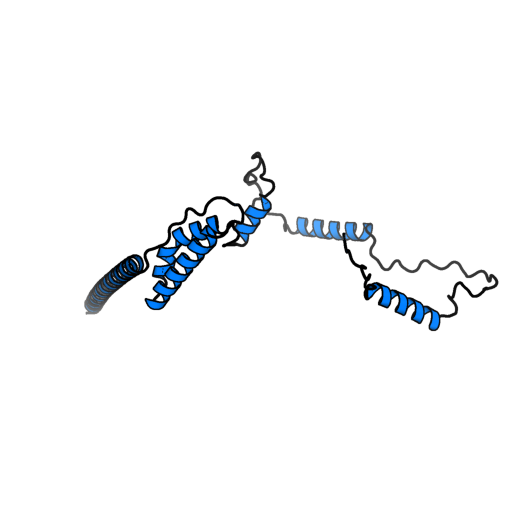 N . GLY A 1 83 ? 15.885 26.906 -19.584 1.00 81.56 83 GLY A N 1
ATOM 653 C CA . GLY A 1 83 ? 16.783 27.607 -18.657 1.00 81.56 83 GLY A CA 1
ATOM 654 C C . GLY A 1 83 ? 17.029 26.918 -17.307 1.00 81.56 83 GLY A C 1
ATOM 655 O O . GLY A 1 83 ? 17.838 27.409 -16.522 1.00 81.56 83 GLY A O 1
ATOM 656 N N . LYS A 1 84 ? 16.376 25.785 -17.014 1.00 84.19 84 LYS A N 1
ATOM 657 C CA . LYS A 1 84 ? 16.615 25.024 -15.780 1.00 84.19 84 LYS A CA 1
ATOM 658 C C . LYS A 1 84 ? 17.785 24.055 -15.979 1.00 84.19 84 LYS A C 1
ATOM 660 O O . LYS A 1 84 ? 17.919 23.485 -17.062 1.00 84.19 84 LYS A O 1
ATOM 665 N N . PRO A 1 85 ? 18.623 23.828 -14.950 1.00 79.81 85 PRO A N 1
ATOM 666 C CA . PRO A 1 85 ? 19.656 22.803 -15.023 1.00 79.81 85 PRO A CA 1
ATOM 667 C C . PRO A 1 85 ? 19.011 21.441 -15.300 1.00 79.81 85 PRO A C 1
ATOM 669 O O . PRO A 1 85 ? 17.991 21.098 -14.697 1.00 79.81 85 PRO A O 1
ATOM 672 N N . ILE A 1 86 ? 19.600 20.675 -16.222 1.00 75.94 86 ILE A N 1
ATOM 673 C CA . ILE A 1 86 ? 19.127 19.328 -16.550 1.00 75.94 86 ILE A CA 1
ATOM 674 C C . ILE A 1 86 ? 19.288 18.457 -15.291 1.00 75.94 86 ILE A C 1
ATOM 676 O O . ILE A 1 86 ? 20.416 18.296 -14.814 1.00 75.94 86 ILE A O 1
ATOM 680 N N . PRO A 1 87 ? 18.201 17.891 -14.734 1.00 73.50 87 PRO A N 1
ATOM 681 C CA . PRO A 1 87 ? 18.299 17.036 -13.556 1.00 73.50 87 PRO A CA 1
ATOM 682 C C . PRO A 1 87 ? 19.179 15.812 -13.850 1.00 73.50 87 PRO A C 1
ATOM 684 O O . PRO A 1 87 ? 18.936 15.111 -14.831 1.00 73.50 87 PRO A O 1
ATOM 687 N N . GLY A 1 88 ? 20.190 15.554 -13.013 1.00 67.94 88 GLY A N 1
ATOM 688 C CA . GLY A 1 88 ? 21.083 14.391 -13.141 1.00 67.94 88 GLY A CA 1
ATOM 689 C C . GLY A 1 88 ? 22.223 14.535 -14.161 1.00 67.94 88 GLY A C 1
ATOM 690 O O . GLY A 1 88 ? 22.888 13.550 -14.481 1.00 67.94 88 GLY A O 1
ATOM 691 N N . LEU A 1 89 ? 22.474 15.738 -14.689 1.00 64.25 89 LEU A N 1
ATOM 692 C CA . LEU A 1 89 ? 23.596 15.989 -15.596 1.00 64.25 89 LEU A CA 1
ATOM 693 C C . LEU A 1 89 ? 24.936 15.897 -14.838 1.00 64.25 89 LEU A C 1
ATOM 695 O O . LEU A 1 89 ? 25.225 16.734 -13.988 1.00 64.25 89 LEU A O 1
ATOM 699 N N . GLY A 1 90 ? 25.755 14.888 -15.153 1.00 65.06 90 GLY A N 1
ATOM 700 C CA . GLY A 1 90 ? 27.063 14.647 -14.519 1.00 65.06 90 GLY A CA 1
ATOM 701 C C . GLY A 1 90 ? 27.097 13.463 -13.546 1.00 65.06 90 GLY A C 1
ATOM 702 O O . GLY A 1 90 ? 28.176 13.053 -13.120 1.00 65.06 90 GLY A O 1
ATOM 703 N N . GLU A 1 91 ? 25.946 12.866 -13.237 1.00 71.06 91 GLU A N 1
ATOM 704 C CA . GLU A 1 91 ? 25.884 11.590 -12.527 1.00 71.06 91 GLU A CA 1
ATOM 705 C C . GLU A 1 91 ? 26.105 10.432 -13.509 1.00 71.06 91 GLU A C 1
ATOM 707 O O . GLU A 1 91 ? 25.792 10.526 -14.699 1.00 71.06 91 GLU A O 1
ATOM 712 N N . ARG A 1 92 ? 26.684 9.326 -13.032 1.00 60.62 92 ARG A N 1
ATOM 713 C CA . ARG A 1 92 ? 26.907 8.123 -13.842 1.00 60.62 92 ARG A CA 1
ATOM 714 C C . ARG A 1 92 ? 25.533 7.592 -14.264 1.00 60.62 92 ARG A C 1
ATOM 716 O O . ARG A 1 92 ? 24.845 6.991 -13.446 1.00 60.62 92 ARG A O 1
ATOM 723 N N . LEU A 1 93 ? 25.115 7.882 -15.500 1.00 59.66 93 LEU A N 1
ATOM 724 C CA . LEU A 1 93 ? 23.798 7.495 -16.001 1.00 59.66 93 LEU A CA 1
ATOM 725 C C . LEU A 1 93 ? 23.680 5.972 -15.947 1.00 59.66 93 LEU A C 1
ATOM 727 O O . LEU A 1 93 ? 24.374 5.250 -16.663 1.00 59.66 93 LEU A O 1
ATOM 731 N N . ASP A 1 94 ? 22.804 5.505 -15.068 1.00 66.12 94 ASP A N 1
ATOM 732 C CA . ASP A 1 94 ? 22.372 4.117 -15.014 1.00 66.12 94 ASP A CA 1
ATOM 733 C C . ASP A 1 94 ? 21.797 3.755 -16.400 1.00 66.12 94 ASP A C 1
ATOM 735 O O . ASP A 1 94 ? 20.944 4.506 -16.883 1.00 66.12 94 ASP A O 1
ATOM 739 N N . PRO A 1 95 ? 22.234 2.678 -17.083 1.00 69.88 95 PRO A N 1
ATOM 740 C CA . PRO A 1 95 ? 21.722 2.301 -18.409 1.00 69.88 95 PRO A CA 1
ATOM 741 C C . PRO A 1 95 ? 20.186 2.224 -18.472 1.00 69.88 95 PRO A C 1
ATOM 743 O O . PRO A 1 95 ? 19.580 2.507 -19.508 1.00 69.88 95 PRO A O 1
ATOM 746 N N . ASP A 1 96 ? 19.558 1.949 -17.327 1.00 72.75 96 ASP A N 1
ATOM 747 C CA . ASP A 1 96 ? 18.114 1.805 -17.152 1.00 72.75 96 ASP A CA 1
ATOM 748 C C . ASP A 1 96 ? 17.397 3.111 -16.745 1.00 72.75 96 ASP A C 1
ATOM 750 O O . ASP A 1 96 ? 16.239 3.090 -16.312 1.00 72.75 96 ASP A O 1
ATOM 754 N N . TRP A 1 97 ? 18.043 4.279 -16.874 1.00 77.44 97 TRP A N 1
ATOM 755 C CA . TRP A 1 97 ? 17.470 5.580 -16.486 1.00 77.44 97 TRP A CA 1
ATOM 756 C C . TRP A 1 97 ? 16.116 5.865 -17.159 1.00 77.44 97 TRP A C 1
ATOM 758 O O . TRP A 1 97 ? 15.204 6.425 -16.544 1.00 77.44 97 TRP A O 1
ATOM 768 N N . TRP A 1 98 ? 15.959 5.441 -18.414 1.00 76.62 98 TRP A N 1
ATOM 769 C CA . TRP A 1 98 ? 14.731 5.610 -19.184 1.00 76.62 98 TRP A CA 1
ATOM 770 C C . TRP A 1 98 ? 13.616 4.669 -18.701 1.00 76.62 98 TRP A C 1
ATOM 772 O O . TRP A 1 98 ? 12.454 5.075 -18.678 1.00 76.62 98 TRP A O 1
ATOM 782 N N . ILE A 1 99 ? 13.963 3.460 -18.237 1.00 72.88 99 ILE A N 1
ATOM 783 C CA . ILE A 1 99 ? 13.023 2.488 -17.656 1.00 72.88 99 ILE A CA 1
ATOM 784 C C . ILE A 1 99 ? 12.465 3.051 -16.351 1.00 72.88 99 ILE A C 1
ATOM 786 O O . ILE A 1 99 ? 11.249 3.114 -16.181 1.00 72.88 99 ILE A O 1
ATOM 790 N N . ARG A 1 100 ? 13.331 3.554 -15.460 1.00 67.50 100 ARG A N 1
ATOM 791 C CA . ARG A 1 100 ? 12.900 4.199 -14.205 1.00 67.50 100 ARG A CA 1
ATOM 792 C C . ARG A 1 100 ? 12.008 5.411 -14.468 1.00 67.50 100 ARG A C 1
ATOM 794 O O . ARG A 1 100 ? 10.950 5.534 -13.852 1.00 67.50 100 ARG A O 1
ATOM 801 N N . ARG A 1 101 ? 12.383 6.266 -15.428 1.00 73.00 101 ARG A N 1
ATOM 802 C CA . ARG A 1 101 ? 11.580 7.433 -15.828 1.00 73.00 101 ARG A CA 1
ATOM 803 C C . ARG A 1 101 ? 10.213 7.026 -16.379 1.00 73.00 101 ARG A C 1
ATOM 805 O O . ARG A 1 101 ? 9.224 7.686 -16.071 1.00 73.00 101 ARG A O 1
ATOM 812 N N . LYS A 1 102 ? 10.136 5.943 -17.159 1.00 72.75 102 LYS A N 1
ATOM 813 C CA . LYS A 1 102 ? 8.880 5.444 -17.734 1.00 72.75 102 LYS A CA 1
ATOM 814 C C . LYS A 1 102 ? 7.989 4.779 -16.684 1.00 72.75 102 LYS A C 1
ATOM 816 O O . LYS A 1 102 ? 6.804 5.084 -16.644 1.00 72.75 102 LYS A O 1
ATOM 821 N N . ILE A 1 103 ? 8.558 3.967 -15.791 1.00 73.75 103 ILE A N 1
ATOM 822 C CA . ILE A 1 103 ? 7.844 3.385 -14.642 1.00 73.75 103 ILE A CA 1
ATOM 823 C C . ILE A 1 103 ? 7.239 4.494 -13.774 1.00 73.75 103 ILE A C 1
ATOM 825 O O . ILE A 1 103 ? 6.068 4.415 -13.409 1.00 73.75 103 ILE A O 1
ATOM 829 N N . GLN A 1 104 ? 8.004 5.552 -13.489 1.00 68.88 104 GLN A N 1
ATOM 830 C CA . GLN A 1 104 ? 7.531 6.682 -12.690 1.00 68.88 104 GLN A CA 1
ATOM 831 C C . GLN A 1 104 ? 6.454 7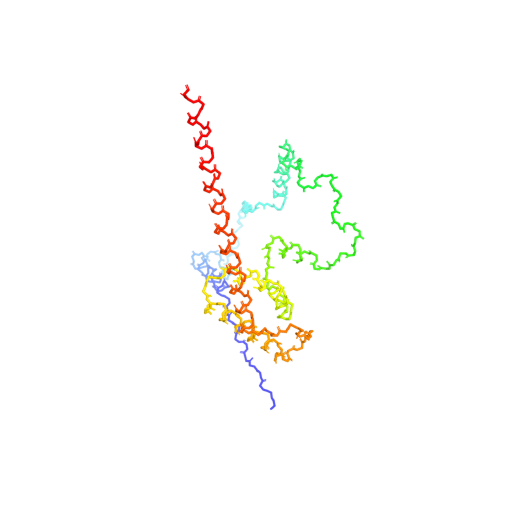.506 -13.413 1.00 68.88 104 GLN A C 1
ATOM 833 O O . GLN A 1 104 ? 5.461 7.881 -12.793 1.00 68.88 104 GLN A O 1
ATOM 838 N N . ALA A 1 105 ? 6.633 7.778 -14.710 1.00 71.12 105 ALA A N 1
ATOM 839 C CA . ALA A 1 105 ? 5.676 8.544 -15.510 1.00 71.12 105 ALA A CA 1
ATOM 840 C C . ALA A 1 105 ? 4.322 7.831 -15.646 1.00 71.12 105 ALA A C 1
ATOM 842 O O . ALA A 1 105 ? 3.278 8.463 -15.513 1.00 71.12 105 ALA A O 1
ATOM 843 N N . GLU A 1 106 ? 4.346 6.516 -15.859 1.00 73.88 106 GLU A N 1
ATOM 844 C CA . GLU A 1 106 ? 3.152 5.680 -16.040 1.00 73.88 106 GLU A CA 1
ATOM 845 C C . GLU A 1 106 ? 2.611 5.118 -14.710 1.00 73.88 106 GLU A C 1
ATOM 847 O O . GLU A 1 106 ? 1.611 4.405 -14.698 1.00 73.88 106 GLU A O 1
ATOM 852 N N . LYS A 1 107 ? 3.266 5.426 -13.579 1.00 70.06 107 LYS A N 1
ATOM 853 C CA . LYS A 1 107 ? 2.952 4.901 -12.236 1.00 70.06 107 LYS A CA 1
ATOM 854 C C . LYS A 1 107 ? 2.787 3.376 -12.212 1.00 70.06 107 LYS A C 1
ATOM 856 O O . LYS A 1 107 ? 1.899 2.856 -11.538 1.00 70.06 107 LYS A O 1
ATOM 861 N N . LEU A 1 108 ? 3.634 2.657 -12.949 1.00 65.00 108 LEU A N 1
ATOM 862 C CA . LEU A 1 108 ? 3.535 1.203 -13.032 1.00 65.00 108 LEU A CA 1
ATOM 863 C C . LEU A 1 108 ? 3.881 0.578 -11.675 1.00 65.00 108 LEU A C 1
ATOM 865 O O . LEU A 1 108 ? 4.994 0.737 -11.173 1.00 65.00 108 LEU A O 1
ATOM 869 N N . THR A 1 109 ? 2.927 -0.140 -11.088 1.00 63.84 109 THR A N 1
ATOM 870 C CA . THR A 1 109 ? 3.103 -0.921 -9.858 1.00 63.84 109 THR A CA 1
ATOM 871 C C . THR A 1 109 ? 3.215 -2.411 -10.190 1.00 63.84 109 THR A C 1
ATOM 873 O O . THR A 1 109 ? 2.805 -2.858 -11.258 1.00 63.84 109 THR A O 1
ATOM 876 N N . GLY A 1 110 ? 3.833 -3.196 -9.304 1.00 64.12 110 GLY A N 1
ATOM 877 C CA . GLY A 1 110 ? 3.940 -4.653 -9.472 1.00 64.12 110 GLY A CA 1
ATOM 878 C C . GLY A 1 110 ? 4.982 -5.142 -10.490 1.00 64.12 110 GLY A C 1
ATOM 879 O O . GLY A 1 110 ? 5.177 -6.348 -10.608 1.00 64.12 110 GLY A O 1
ATOM 880 N N . LEU A 1 111 ? 5.702 -4.246 -11.179 1.00 62.16 111 LEU A N 1
ATOM 881 C CA . LEU A 1 111 ? 6.878 -4.603 -11.981 1.00 62.16 111 LEU A CA 1
ATOM 882 C C . LEU A 1 111 ? 8.104 -4.780 -11.082 1.00 62.16 111 LEU A C 1
ATOM 884 O O . LEU A 1 111 ? 8.932 -3.886 -10.923 1.00 62.16 111 LEU A O 1
ATOM 888 N N . GLY A 1 112 ? 8.210 -5.951 -10.471 1.00 64.88 112 GLY A N 1
ATOM 889 C CA . GLY A 1 112 ? 9.376 -6.339 -9.697 1.00 64.88 112 GLY A CA 1
ATOM 890 C C . GLY A 1 112 ? 9.369 -7.833 -9.400 1.00 64.88 112 GLY A C 1
ATOM 891 O O . GLY A 1 112 ? 8.314 -8.467 -9.464 1.00 64.88 112 GLY A O 1
ATOM 892 N N . PRO A 1 113 ? 10.532 -8.414 -9.058 1.00 70.19 113 PRO A N 1
ATOM 893 C CA . PRO A 1 113 ? 10.589 -9.761 -8.513 1.00 70.19 113 PRO A CA 1
ATOM 894 C C . PRO A 1 113 ? 9.562 -9.918 -7.378 1.00 70.19 113 PRO A C 1
ATOM 896 O O . PRO A 1 113 ? 9.425 -8.983 -6.577 1.00 70.19 113 PRO A O 1
ATOM 899 N N . PRO A 1 114 ? 8.884 -11.075 -7.245 1.00 71.56 114 PRO A N 1
ATOM 900 C CA . PRO A 1 114 ? 7.827 -11.281 -6.249 1.00 71.56 114 PRO A CA 1
ATOM 901 C C . PRO A 1 114 ? 8.223 -10.849 -4.830 1.00 71.56 114 PRO A C 1
ATOM 903 O O . PRO A 1 114 ? 7.424 -10.266 -4.101 1.00 71.56 114 PRO A O 1
ATOM 906 N N . ALA A 1 115 ? 9.495 -11.043 -4.464 1.00 71.06 115 ALA A N 1
ATOM 907 C CA . ALA A 1 115 ? 10.062 -10.617 -3.189 1.00 71.06 115 ALA A CA 1
ATOM 908 C C . ALA A 1 115 ? 9.938 -9.105 -2.917 1.00 71.06 115 ALA A C 1
ATOM 910 O O . ALA A 1 115 ? 9.701 -8.718 -1.776 1.00 71.06 115 ALA A O 1
ATOM 911 N N . LEU A 1 116 ? 10.115 -8.246 -3.925 1.00 73.56 116 LEU A N 1
ATOM 912 C CA . LEU A 1 116 ? 10.016 -6.790 -3.767 1.00 73.56 116 LEU A CA 1
ATOM 913 C C . LEU A 1 116 ? 8.561 -6.328 -3.780 1.00 73.56 116 LEU A C 1
ATOM 915 O O . LEU A 1 116 ? 8.174 -5.531 -2.927 1.00 73.56 116 LEU A O 1
ATOM 919 N N . THR A 1 117 ? 7.744 -6.877 -4.679 1.00 81.38 117 THR A N 1
ATOM 920 C CA . THR A 1 117 ? 6.312 -6.560 -4.763 1.00 81.38 117 THR A CA 1
ATOM 921 C C . THR A 1 117 ? 5.600 -6.885 -3.450 1.00 81.38 117 THR A C 1
ATOM 923 O O . THR A 1 117 ? 4.926 -6.026 -2.889 1.00 81.38 117 THR A O 1
ATOM 926 N N . LEU A 1 118 ? 5.864 -8.058 -2.862 1.00 83.69 118 LEU A N 1
ATOM 927 C CA . LEU A 1 118 ? 5.294 -8.444 -1.568 1.00 83.69 118 LEU A CA 1
ATOM 928 C C . LEU A 1 118 ? 5.741 -7.541 -0.411 1.00 83.69 118 LEU A C 1
ATOM 930 O O . LEU A 1 118 ? 5.006 -7.398 0.560 1.00 83.69 118 LEU A O 1
ATOM 934 N N . ARG A 1 119 ? 6.934 -6.934 -0.474 1.00 82.69 119 ARG A N 1
ATOM 935 C CA . ARG A 1 119 ? 7.383 -5.971 0.551 1.00 82.69 119 ARG A CA 1
ATOM 936 C C . ARG A 1 119 ? 6.633 -4.651 0.443 1.00 82.69 119 ARG A C 1
ATOM 938 O O . ARG A 1 119 ? 6.276 -4.084 1.470 1.00 82.69 119 ARG A O 1
ATOM 945 N N . VAL A 1 120 ? 6.394 -4.180 -0.780 1.00 84.06 120 VAL A N 1
ATOM 946 C CA . VAL A 1 120 ? 5.596 -2.971 -1.027 1.00 84.06 120 VAL A CA 1
ATOM 947 C C . VAL A 1 120 ? 4.156 -3.196 -0.578 1.00 84.06 120 VAL A C 1
ATOM 949 O O . VAL A 1 120 ? 3.621 -2.389 0.177 1.00 84.06 120 VAL A O 1
ATOM 952 N N . GLU A 1 121 ? 3.560 -4.325 -0.957 1.00 83.69 121 GLU A N 1
ATOM 953 C CA . GLU A 1 121 ? 2.215 -4.690 -0.517 1.00 83.69 121 GLU A CA 1
ATOM 954 C C . GLU A 1 121 ? 2.128 -4.833 1.004 1.00 83.69 121 GLU A C 1
ATOM 956 O O . GLU A 1 121 ? 1.207 -4.298 1.608 1.00 83.69 121 GLU A O 1
ATOM 961 N N . ALA A 1 122 ? 3.114 -5.464 1.653 1.00 87.25 122 ALA A N 1
ATOM 962 C CA . ALA A 1 122 ? 3.150 -5.570 3.112 1.00 87.25 122 ALA A CA 1
ATOM 963 C C . ALA A 1 122 ? 3.190 -4.203 3.815 1.00 87.25 122 ALA A C 1
ATOM 965 O O . ALA A 1 122 ? 2.659 -4.082 4.915 1.00 87.25 122 ALA A O 1
ATOM 966 N N . ALA A 1 123 ? 3.820 -3.196 3.202 1.00 87.69 123 ALA A N 1
ATOM 967 C CA . ALA A 1 123 ? 3.860 -1.830 3.723 1.00 87.69 123 ALA A CA 1
ATOM 968 C C . ALA A 1 123 ? 2.544 -1.066 3.491 1.00 87.69 123 ALA A C 1
ATOM 970 O O . ALA A 1 123 ? 2.217 -0.161 4.251 1.00 87.69 123 ALA A O 1
ATOM 971 N N . GLN A 1 124 ? 1.789 -1.425 2.451 1.00 88.75 124 GLN A N 1
ATOM 972 C CA . GLN A 1 124 ? 0.503 -0.810 2.096 1.00 88.75 124 GLN A CA 1
ATOM 973 C C . GLN A 1 124 ? -0.707 -1.573 2.652 1.00 88.75 124 GLN A C 1
ATOM 975 O O . GLN A 1 124 ? -1.844 -1.115 2.512 1.00 88.75 124 GLN A O 1
ATOM 980 N N . LEU A 1 125 ? -0.474 -2.729 3.275 1.00 88.69 125 LEU A N 1
ATOM 981 C CA . LEU A 1 125 ? -1.512 -3.660 3.696 1.00 88.69 125 LEU A CA 1
ATOM 982 C C . LEU A 1 125 ? -2.509 -3.001 4.648 1.00 88.69 125 LEU A C 1
ATOM 984 O O . LEU A 1 125 ? -3.703 -3.040 4.383 1.00 88.69 125 LEU A O 1
ATOM 988 N N . GLU A 1 126 ? -2.035 -2.322 5.693 1.00 87.88 126 GLU A N 1
ATOM 989 C CA . GLU A 1 126 ? -2.906 -1.659 6.674 1.00 87.88 126 GLU A CA 1
ATOM 990 C C . GLU A 1 126 ? -3.837 -0.629 6.020 1.00 87.88 126 GLU A C 1
ATOM 992 O O . GLU A 1 126 ? -5.049 -0.680 6.218 1.00 87.88 126 GLU A O 1
ATOM 997 N N . ALA A 1 127 ? -3.292 0.240 5.162 1.00 87.81 127 ALA A N 1
ATOM 998 C CA . ALA A 1 127 ? -4.076 1.238 4.435 1.00 87.81 127 ALA A CA 1
ATOM 999 C C . ALA A 1 127 ? -5.102 0.597 3.485 1.00 87.81 127 ALA A C 1
ATOM 1001 O O . ALA A 1 127 ? -6.196 1.126 3.296 1.00 87.81 127 ALA A O 1
ATOM 1002 N N . THR A 1 128 ? -4.759 -0.553 2.902 1.00 86.81 128 THR A N 1
ATOM 1003 C CA . THR A 1 128 ? -5.667 -1.318 2.039 1.00 86.81 128 THR A CA 1
ATOM 1004 C C . THR A 1 128 ? -6.809 -1.927 2.853 1.00 86.81 128 THR A C 1
ATOM 1006 O O . THR A 1 128 ? -7.968 -1.810 2.459 1.00 86.81 128 THR A O 1
ATOM 1009 N N . LEU A 1 129 ? -6.504 -2.521 4.013 1.00 90.44 129 LEU A N 1
ATOM 1010 C CA . LEU A 1 129 ? -7.498 -3.107 4.917 1.00 90.44 129 LEU A CA 1
ATOM 1011 C C . LEU A 1 129 ? -8.476 -2.061 5.457 1.00 90.44 129 LEU A C 1
ATOM 1013 O O . LEU A 1 129 ? -9.671 -2.330 5.570 1.00 90.44 129 LEU A O 1
ATOM 1017 N N . ASP A 1 130 ? -7.995 -0.855 5.749 1.00 88.94 130 ASP A N 1
ATOM 1018 C CA . ASP A 1 130 ? -8.836 0.237 6.243 1.00 88.94 130 ASP A CA 1
ATOM 1019 C C . ASP A 1 130 ? -9.878 0.705 5.205 1.00 88.94 130 ASP A C 1
ATOM 1021 O O . ASP A 1 130 ? -10.917 1.256 5.577 1.00 88.94 130 ASP A O 1
ATOM 1025 N N . GLY A 1 131 ? -9.646 0.441 3.913 1.00 87.31 131 GLY A N 1
ATOM 1026 C CA . GLY A 1 131 ? -10.606 0.689 2.833 1.00 87.31 131 GLY A CA 1
ATOM 1027 C C . GLY A 1 131 ? -11.707 -0.371 2.697 1.00 87.31 131 GLY A C 1
ATOM 1028 O O . GLY A 1 131 ? -12.687 -0.144 1.984 1.00 87.31 131 GLY A O 1
ATOM 1029 N N . ILE A 1 132 ? -11.577 -1.520 3.365 1.00 87.44 132 ILE A N 1
ATOM 1030 C CA . ILE A 1 132 ? -12.512 -2.643 3.251 1.00 87.44 132 ILE A CA 1
ATOM 1031 C C . ILE A 1 132 ? -13.592 -2.548 4.333 1.00 87.44 132 ILE A C 1
ATOM 1033 O O . ILE A 1 132 ? -13.320 -2.307 5.509 1.00 87.44 132 ILE A O 1
ATOM 1037 N N . ALA A 1 133 ? -14.849 -2.755 3.929 1.00 85.38 133 ALA A N 1
ATOM 1038 C CA . ALA A 1 133 ? -16.002 -2.651 4.821 1.00 85.38 133 ALA A CA 1
ATOM 1039 C C . ALA A 1 133 ? -16.379 -3.976 5.504 1.00 85.38 133 ALA A C 1
ATOM 1041 O O . ALA A 1 133 ? -16.869 -3.952 6.637 1.00 85.38 133 ALA A O 1
ATOM 1042 N N . ARG A 1 134 ? -16.198 -5.113 4.818 1.00 85.38 134 ARG A N 1
ATOM 1043 C CA . ARG A 1 134 ? -16.584 -6.440 5.312 1.00 85.38 134 ARG A CA 1
ATOM 1044 C C . ARG A 1 134 ? -15.381 -7.194 5.849 1.00 85.38 134 ARG A C 1
ATOM 1046 O O . ARG A 1 134 ? -14.302 -7.161 5.278 1.00 85.38 134 ARG A O 1
ATOM 1053 N N . GLU A 1 135 ? -15.604 -7.917 6.933 1.00 88.44 135 GLU A N 1
ATOM 1054 C CA . GLU A 1 135 ? -14.565 -8.720 7.568 1.00 88.44 135 GLU A CA 1
ATOM 1055 C C . GLU A 1 135 ? -14.140 -9.929 6.736 1.00 88.44 135 GLU A C 1
ATOM 1057 O O . GLU A 1 135 ? -12.957 -10.254 6.712 1.00 88.44 135 GLU A O 1
ATOM 1062 N N . ASP A 1 136 ? -15.080 -10.577 6.046 1.00 82.56 136 ASP A N 1
ATOM 1063 C CA . ASP A 1 136 ? -14.766 -11.730 5.197 1.00 82.56 136 ASP A CA 1
ATOM 1064 C C . ASP A 1 136 ? -13.807 -11.324 4.069 1.00 82.56 136 ASP A C 1
ATOM 1066 O O . ASP A 1 136 ? -12.788 -11.975 3.870 1.00 82.56 136 ASP A O 1
ATOM 1070 N N . ASP A 1 137 ? -14.033 -10.157 3.456 1.00 79.25 137 ASP A N 1
ATOM 1071 C CA . ASP A 1 137 ? -13.139 -9.584 2.442 1.00 79.25 137 ASP A CA 1
ATOM 1072 C C . ASP A 1 137 ? -11.728 -9.293 3.012 1.00 79.25 137 ASP A C 1
ATOM 1074 O O . ASP A 1 137 ? -10.720 -9.482 2.328 1.00 79.25 137 ASP A O 1
ATOM 1078 N N . VAL A 1 138 ? -11.627 -8.860 4.279 1.00 84.88 138 VAL A N 1
ATOM 1079 C CA . VAL A 1 138 ? -10.339 -8.665 4.978 1.00 84.88 138 VAL A CA 1
ATOM 1080 C C . VAL A 1 138 ? -9.626 -10.000 5.192 1.00 84.88 138 VAL A C 1
ATOM 1082 O O . VAL A 1 138 ? -8.425 -10.106 4.932 1.00 84.88 138 VAL A O 1
ATOM 1085 N N . ARG A 1 139 ? -10.353 -11.027 5.649 1.00 89.31 139 ARG A N 1
ATOM 1086 C CA . ARG A 1 139 ? -9.802 -12.374 5.848 1.00 89.31 139 ARG A CA 1
ATOM 1087 C C . ARG A 1 139 ? -9.314 -12.977 4.538 1.00 89.31 139 ARG A C 1
ATOM 1089 O O . ARG A 1 139 ? -8.210 -13.517 4.506 1.00 89.31 139 ARG A O 1
ATOM 1096 N N . ASP A 1 140 ? -10.095 -12.845 3.474 1.00 83.25 140 ASP A N 1
ATOM 1097 C CA . ASP A 1 140 ? -9.758 -13.362 2.150 1.00 83.25 140 ASP A CA 1
ATOM 1098 C C . ASP A 1 140 ? -8.506 -12.685 1.586 1.00 83.25 140 ASP A C 1
ATOM 1100 O O . ASP A 1 140 ? -7.605 -13.366 1.088 1.00 83.25 140 ASP A O 1
ATOM 1104 N N . LEU A 1 141 ? -8.392 -11.360 1.732 1.00 86.19 141 LEU A N 1
ATOM 1105 C CA . LEU A 1 141 ? -7.206 -10.616 1.306 1.00 86.19 141 LEU A CA 1
ATOM 1106 C C . LEU A 1 141 ? -5.958 -11.051 2.083 1.00 86.19 141 LEU A C 1
ATOM 1108 O O . LEU A 1 141 ? -4.906 -11.290 1.487 1.00 86.19 141 LEU A O 1
ATOM 1112 N N . LEU A 1 142 ? -6.060 -11.188 3.407 1.00 88.88 142 LEU A N 1
ATOM 1113 C CA . LEU A 1 142 ? -4.952 -11.645 4.250 1.00 88.88 142 LEU A CA 1
ATOM 1114 C C . LEU A 1 142 ? -4.541 -13.089 3.925 1.00 88.88 142 LEU A C 1
ATOM 1116 O O . LEU A 1 142 ? -3.347 -13.399 3.878 1.00 88.88 142 LEU A O 1
ATOM 1120 N N . ALA A 1 143 ? -5.511 -13.966 3.659 1.00 87.19 143 ALA A N 1
ATOM 1121 C CA . ALA A 1 143 ? -5.264 -15.343 3.249 1.00 87.19 143 ALA A CA 1
ATOM 1122 C C . ALA A 1 143 ? -4.574 -15.415 1.877 1.00 87.19 143 ALA A C 1
ATOM 1124 O O . ALA A 1 143 ? -3.614 -16.174 1.712 1.00 87.19 143 ALA A O 1
ATOM 1125 N N . ASP A 1 144 ? -5.007 -14.601 0.911 1.00 85.38 144 ASP A N 1
ATOM 1126 C CA . ASP A 1 144 ? -4.357 -14.481 -0.394 1.00 85.38 144 ASP A CA 1
ATOM 1127 C C . ASP A 1 144 ? -2.922 -13.951 -0.274 1.00 85.38 144 ASP A C 1
ATOM 1129 O O . ASP A 1 144 ? -1.993 -14.552 -0.820 1.00 85.38 144 ASP A O 1
ATOM 1133 N N . PHE A 1 145 ? -2.713 -12.882 0.497 1.00 87.50 145 PHE A N 1
ATOM 1134 C CA . PHE A 1 145 ? -1.384 -12.335 0.760 1.00 87.50 145 PHE A CA 1
ATOM 1135 C C . PHE A 1 145 ? -0.454 -13.398 1.358 1.00 87.50 145 PHE A C 1
ATOM 1137 O O . PHE A 1 145 ? 0.648 -13.623 0.853 1.00 87.50 145 PHE A O 1
ATOM 1144 N N . ASN A 1 146 ? -0.910 -14.120 2.384 1.00 90.00 146 ASN A N 1
ATOM 1145 C CA . ASN A 1 146 ? -0.138 -15.195 3.002 1.00 90.00 146 ASN A CA 1
ATOM 1146 C C . ASN A 1 146 ? 0.178 -16.324 2.018 1.00 90.00 146 ASN A C 1
ATOM 1148 O O . ASN A 1 146 ? 1.314 -16.803 1.985 1.00 90.00 146 ASN A O 1
ATOM 1152 N N . ARG A 1 147 ? -0.790 -16.725 1.186 1.00 88.06 147 ARG A N 1
ATOM 1153 C CA . ARG A 1 147 ? -0.579 -17.722 0.130 1.00 88.06 147 ARG A CA 1
ATOM 1154 C C . ARG A 1 147 ? 0.517 -17.274 -0.835 1.00 88.06 147 ARG A C 1
ATOM 1156 O O . ARG A 1 147 ? 1.432 -18.056 -1.083 1.00 88.06 147 ARG A O 1
ATOM 1163 N N . ARG A 1 148 ? 0.482 -16.025 -1.309 1.00 83.94 148 ARG A N 1
ATOM 1164 C CA . ARG A 1 148 ? 1.499 -15.470 -2.221 1.00 83.94 148 ARG A CA 1
ATOM 1165 C C . ARG A 1 148 ? 2.875 -15.358 -1.563 1.00 83.94 148 ARG A C 1
ATOM 1167 O O . ARG A 1 148 ? 3.876 -15.673 -2.198 1.00 83.94 148 ARG A O 1
ATOM 1174 N N . VAL A 1 149 ? 2.947 -14.999 -0.279 1.00 85.62 149 VAL A N 1
ATOM 1175 C CA . VAL A 1 149 ? 4.205 -15.019 0.493 1.00 85.62 149 VAL A CA 1
ATOM 1176 C C . VAL A 1 149 ? 4.777 -16.434 0.585 1.00 85.62 149 VAL A C 1
ATOM 1178 O O . VAL A 1 149 ? 5.976 -16.631 0.384 1.00 85.62 149 VAL A O 1
ATOM 1181 N N . ILE A 1 150 ? 3.937 -17.429 0.870 1.00 86.94 150 ILE A N 1
ATOM 1182 C CA . ILE A 1 150 ? 4.355 -18.832 0.955 1.00 86.94 150 ILE A CA 1
ATOM 1183 C C . ILE A 1 150 ? 4.805 -19.344 -0.415 1.00 86.94 150 ILE A C 1
ATOM 1185 O O . ILE A 1 150 ? 5.844 -19.993 -0.503 1.00 86.94 150 ILE A O 1
ATOM 1189 N N . GLU A 1 151 ? 4.063 -19.048 -1.479 1.00 83.69 151 GLU A N 1
ATOM 1190 C CA . GLU A 1 151 ? 4.411 -19.436 -2.846 1.00 83.69 151 GLU A CA 1
ATOM 1191 C C . GLU A 1 151 ? 5.741 -18.819 -3.282 1.00 83.69 151 GLU A C 1
ATOM 1193 O O . GLU A 1 151 ? 6.632 -19.539 -3.729 1.00 83.69 151 GLU A O 1
ATOM 1198 N N . ALA A 1 152 ? 5.930 -17.519 -3.050 1.00 79.44 152 ALA A N 1
ATOM 1199 C CA . ALA A 1 152 ? 7.174 -16.832 -3.369 1.00 79.44 152 ALA A CA 1
ATOM 1200 C C . ALA A 1 152 ? 8.368 -17.395 -2.575 1.00 79.44 152 ALA A C 1
ATOM 1202 O O . ALA A 1 152 ? 9.476 -17.468 -3.097 1.00 79.44 152 ALA A O 1
ATOM 1203 N N . ARG A 1 153 ? 8.161 -17.842 -1.325 1.00 81.38 153 ARG A N 1
ATOM 1204 C CA . ARG A 1 153 ? 9.190 -18.557 -0.542 1.00 81.38 153 ARG A CA 1
ATOM 1205 C C . ARG A 1 153 ? 9.471 -19.965 -1.070 1.00 81.38 153 ARG A C 1
ATOM 1207 O O . ARG A 1 153 ? 10.587 -20.452 -0.922 1.00 81.38 153 ARG A O 1
ATOM 1214 N N . ARG A 1 154 ? 8.460 -20.637 -1.630 1.00 81.50 154 ARG A N 1
ATOM 1215 C CA . ARG A 1 154 ? 8.573 -21.988 -2.207 1.00 81.50 154 ARG A CA 1
ATOM 1216 C C . ARG A 1 154 ? 9.184 -21.983 -3.605 1.00 81.50 154 ARG A C 1
ATOM 1218 O O . ARG A 1 154 ? 9.686 -23.018 -4.036 1.00 81.50 154 ARG A O 1
ATOM 1225 N N . GLN A 1 155 ? 9.147 -20.858 -4.315 1.00 67.69 155 GLN A N 1
ATOM 1226 C CA . GLN A 1 155 ? 9.786 -20.718 -5.620 1.00 67.69 155 GLN A CA 1
ATOM 1227 C C . GLN A 1 155 ? 11.314 -20.835 -5.473 1.00 67.69 155 GLN A C 1
ATOM 1229 O O . GLN A 1 155 ? 12.007 -19.893 -5.104 1.00 67.69 155 GLN A O 1
ATOM 1234 N N . LEU A 1 156 ? 11.850 -22.014 -5.810 1.00 57.72 156 LEU A N 1
ATOM 1235 C CA . LEU A 1 156 ? 13.288 -22.323 -5.900 1.00 57.72 156 LEU A CA 1
ATOM 1236 C C . LEU A 1 156 ? 13.947 -21.755 -7.177 1.00 57.72 156 LEU A C 1
ATOM 1238 O O . LEU A 1 156 ? 14.992 -22.234 -7.607 1.00 57.72 156 LEU A O 1
ATOM 1242 N N . GLN A 1 157 ? 13.354 -20.745 -7.819 1.00 60.03 157 GLN A N 1
ATOM 1243 C CA . GLN A 1 157 ? 13.785 -20.260 -9.139 1.00 60.03 157 GLN A CA 1
ATOM 1244 C C . GLN A 1 157 ? 15.029 -19.355 -9.123 1.00 60.03 157 GLN A C 1
ATOM 1246 O O . GLN A 1 157 ? 15.355 -18.760 -10.142 1.00 60.03 157 GLN A O 1
ATOM 1251 N N . GLY A 1 158 ? 15.764 -19.295 -8.010 1.00 60.16 158 GLY A N 1
ATOM 1252 C CA . GLY A 1 158 ? 16.969 -18.477 -7.889 1.00 60.16 158 GLY A CA 1
ATOM 1253 C C . GLY A 1 158 ? 16.645 -16.981 -7.855 1.00 60.16 158 GLY A C 1
ATOM 1254 O O . GLY A 1 158 ? 16.177 -16.387 -8.819 1.00 60.16 158 GLY A O 1
ATOM 1255 N N . GLY A 1 159 ? 16.900 -16.344 -6.716 1.00 62.66 159 GLY A N 1
ATOM 1256 C CA . GLY A 1 159 ? 16.671 -14.915 -6.529 1.00 62.66 159 GLY A CA 1
ATOM 1257 C C . GLY A 1 159 ? 16.907 -14.492 -5.079 1.00 62.66 159 GLY A C 1
ATOM 1258 O O . GLY A 1 159 ? 17.072 -15.355 -4.211 1.00 62.66 159 GLY A O 1
ATOM 1259 N N . PRO A 1 160 ? 16.950 -13.179 -4.792 1.00 63.34 160 PRO A N 1
ATOM 1260 C CA . PRO A 1 160 ? 17.070 -12.675 -3.429 1.00 63.34 160 PRO A CA 1
ATOM 1261 C C . PRO A 1 160 ? 15.961 -13.252 -2.533 1.00 63.34 160 PRO A C 1
ATOM 1263 O O . PRO A 1 160 ? 14.799 -13.266 -2.948 1.00 63.34 160 PRO A O 1
ATOM 1266 N N . PRO A 1 161 ? 16.283 -13.722 -1.315 1.00 65.56 161 PRO A N 1
ATOM 1267 C CA . PRO A 1 161 ? 15.321 -14.409 -0.460 1.00 65.56 161 PRO A CA 1
ATOM 1268 C C . PRO A 1 161 ? 14.115 -13.522 -0.120 1.00 65.56 161 PRO A C 1
ATOM 1270 O O . PRO A 1 161 ? 14.253 -12.330 0.172 1.00 65.56 161 PRO A O 1
ATOM 1273 N N . VAL A 1 162 ? 12.918 -14.115 -0.115 1.00 68.94 162 VAL A N 1
ATOM 1274 C CA . VAL A 1 162 ? 11.678 -13.441 0.297 1.00 68.94 162 VAL A CA 1
ATOM 1275 C C . VAL A 1 162 ? 11.677 -13.278 1.819 1.00 68.94 162 VAL A C 1
ATOM 1277 O O . VAL A 1 162 ? 11.385 -14.215 2.557 1.00 68.94 162 VAL A O 1
ATOM 1280 N N . VAL A 1 163 ? 11.995 -12.072 2.294 1.00 70.75 163 VAL A N 1
ATOM 1281 C CA . VAL A 1 163 ? 12.058 -11.743 3.736 1.00 70.75 163 VAL A CA 1
ATOM 1282 C C . VAL A 1 163 ? 10.693 -11.306 4.303 1.00 70.75 163 VAL A C 1
ATOM 1284 O O . VAL A 1 163 ? 10.546 -11.124 5.507 1.00 70.75 163 VAL A O 1
ATOM 1287 N N . THR A 1 164 ? 9.664 -11.144 3.467 1.00 80.19 164 THR A N 1
ATOM 1288 C CA . THR A 1 164 ? 8.329 -10.711 3.914 1.00 80.19 164 THR A CA 1
ATOM 1289 C C . THR A 1 164 ? 7.691 -11.764 4.820 1.00 80.19 164 THR A C 1
ATOM 1291 O O . THR A 1 164 ? 7.590 -12.929 4.432 1.00 80.19 164 THR A O 1
ATOM 1294 N N . ALA A 1 165 ? 7.285 -11.373 6.030 1.00 84.50 165 ALA A N 1
ATOM 1295 C CA . ALA A 1 165 ? 6.600 -12.241 6.987 1.00 84.50 165 ALA A CA 1
ATOM 1296 C C . ALA A 1 165 ? 5.127 -12.456 6.606 1.00 84.50 165 ALA A C 1
ATOM 1298 O O . ALA A 1 165 ? 4.478 -11.551 6.082 1.00 84.50 165 ALA A O 1
ATOM 1299 N N . THR A 1 166 ? 4.605 -13.650 6.890 1.00 89.62 166 THR A N 1
ATOM 1300 C CA . THR A 1 166 ? 3.161 -13.915 6.867 1.00 89.62 166 THR A CA 1
ATOM 1301 C C . THR A 1 166 ? 2.482 -13.171 8.013 1.00 89.62 166 THR A C 1
ATOM 1303 O O . THR A 1 166 ? 3.092 -12.960 9.063 1.00 89.62 166 THR A O 1
ATOM 1306 N N . ARG A 1 167 ? 1.223 -12.787 7.818 1.00 90.00 167 ARG A N 1
ATOM 1307 C CA . ARG A 1 167 ? 0.408 -12.069 8.799 1.00 90.00 167 ARG A CA 1
ATOM 1308 C C . ARG A 1 167 ? -0.539 -13.017 9.516 1.00 90.00 167 ARG A C 1
ATOM 1310 O O . ARG A 1 167 ? -1.085 -13.926 8.896 1.00 90.00 167 ARG A O 1
ATOM 1317 N N . ASP A 1 168 ? -0.725 -12.800 10.810 1.00 92.94 168 ASP A N 1
ATOM 1318 C CA . ASP A 1 168 ? -1.754 -13.499 11.573 1.00 92.94 168 ASP A CA 1
ATOM 1319 C C . ASP A 1 168 ? -3.118 -12.891 11.231 1.00 92.94 168 ASP A C 1
ATOM 1321 O O . ASP A 1 168 ? -3.365 -11.714 11.485 1.00 92.94 168 ASP A O 1
ATOM 1325 N N . VAL A 1 169 ? -3.986 -13.692 10.613 1.00 90.56 169 VAL A N 1
ATOM 1326 C CA . VAL A 1 169 ? -5.283 -13.229 10.114 1.00 90.56 169 VAL A CA 1
ATOM 1327 C C . VAL A 1 169 ? -6.168 -12.741 11.258 1.00 90.56 169 VAL A C 1
ATOM 1329 O O . VAL A 1 169 ? -6.802 -11.696 11.134 1.00 90.56 169 VAL A O 1
ATOM 1332 N N . ASP A 1 170 ? -6.195 -13.460 12.379 1.00 91.44 170 ASP A N 1
ATOM 1333 C CA . ASP A 1 170 ? -7.084 -13.130 13.491 1.00 91.44 170 ASP A CA 1
ATOM 1334 C C . ASP A 1 170 ? -6.613 -11.867 14.216 1.00 91.44 170 ASP A C 1
ATOM 1336 O O . ASP A 1 170 ? -7.427 -11.002 14.555 1.00 91.44 170 ASP A O 1
ATOM 1340 N N . ALA A 1 171 ? -5.296 -11.718 14.387 1.00 92.44 171 ALA A N 1
ATOM 1341 C CA . ALA A 1 171 ? -4.709 -10.526 14.991 1.00 92.44 171 ALA A CA 1
ATOM 1342 C C . ALA A 1 171 ? -4.957 -9.268 14.139 1.00 92.44 171 ALA A C 1
ATOM 1344 O O . ALA A 1 171 ? -5.353 -8.225 14.664 1.00 92.44 171 ALA A O 1
ATOM 1345 N N . GLU A 1 172 ? -4.780 -9.364 12.818 1.00 92.31 172 GLU A N 1
ATOM 1346 C CA . GLU A 1 172 ? -5.000 -8.242 11.896 1.00 92.31 172 GLU A CA 1
ATOM 1347 C C . GLU A 1 172 ? -6.488 -7.869 11.789 1.00 92.31 172 GLU A C 1
ATOM 1349 O O . GLU A 1 172 ? -6.831 -6.686 11.770 1.00 92.31 172 GLU A O 1
ATOM 1354 N N . VAL A 1 173 ? -7.395 -8.854 11.793 1.00 92.06 173 VAL A N 1
ATOM 1355 C CA . VAL A 1 173 ? -8.847 -8.605 11.828 1.00 92.06 173 VAL A CA 1
ATOM 1356 C C . VAL A 1 173 ? -9.255 -7.910 13.128 1.00 92.06 173 VAL A C 1
ATOM 1358 O O . VAL A 1 173 ? -10.070 -6.984 13.097 1.00 92.06 173 VAL A O 1
ATOM 1361 N N . ALA A 1 174 ? -8.693 -8.315 14.271 1.00 93.38 174 ALA A N 1
ATOM 1362 C CA . ALA A 1 174 ? -8.942 -7.647 15.545 1.00 93.38 174 ALA A CA 1
ATOM 1363 C C . ALA A 1 174 ? -8.479 -6.181 15.503 1.00 93.38 174 ALA A C 1
ATOM 1365 O O . ALA A 1 174 ? -9.272 -5.281 15.791 1.00 93.38 174 ALA A O 1
ATOM 1366 N N . ALA A 1 175 ? -7.250 -5.930 15.042 1.00 92.56 175 ALA A N 1
ATOM 1367 C CA . ALA A 1 175 ? -6.712 -4.580 14.891 1.00 92.56 175 ALA A CA 1
ATOM 1368 C C . ALA A 1 175 ? -7.546 -3.723 13.918 1.00 92.56 175 ALA A C 1
ATOM 1370 O O . ALA A 1 175 ? -7.845 -2.561 14.200 1.00 92.56 175 ALA A O 1
ATOM 1371 N N . TRP A 1 176 ? -7.991 -4.294 12.795 1.00 94.31 176 TRP A N 1
ATOM 1372 C CA . TRP A 1 176 ? -8.880 -3.625 11.841 1.00 94.31 176 TRP A CA 1
ATOM 1373 C C . TRP A 1 176 ? -10.228 -3.244 12.472 1.00 94.31 176 TRP A C 1
ATOM 1375 O O . TRP A 1 176 ? -10.673 -2.098 12.341 1.00 94.31 176 TRP A O 1
ATOM 1385 N N . ARG A 1 177 ? -10.865 -4.161 13.218 1.00 91.62 177 ARG A N 1
ATOM 1386 C CA . ARG A 1 177 ? -12.119 -3.878 13.942 1.00 91.62 177 ARG A CA 1
ATOM 1387 C C . ARG A 1 177 ? -11.937 -2.752 14.958 1.00 91.62 177 ARG A C 1
ATOM 1389 O O . ARG A 1 177 ? -12.805 -1.885 15.067 1.00 91.62 177 ARG A O 1
ATOM 1396 N N . GLU A 1 178 ? -10.820 -2.734 15.678 1.00 93.50 178 GLU A N 1
ATOM 1397 C CA . GLU A 1 178 ? -10.503 -1.675 16.639 1.00 93.50 178 GLU A CA 1
ATOM 1398 C C . GLU A 1 178 ? -10.336 -0.312 15.961 1.00 93.50 178 GLU A C 1
ATOM 1400 O O . GLU A 1 178 ? -10.958 0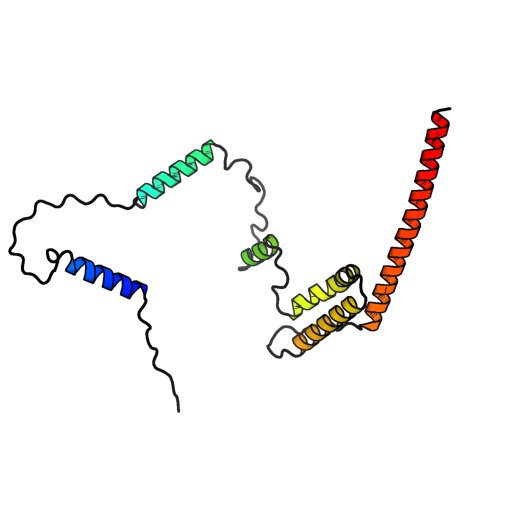.666 16.393 1.00 93.50 178 GLU A O 1
ATOM 1405 N N . ARG A 1 179 ? -9.573 -0.244 14.860 1.00 92.31 179 ARG A N 1
ATOM 1406 C CA . ARG A 1 179 ? -9.408 0.987 14.067 1.00 92.31 179 ARG A CA 1
ATOM 1407 C C . ARG A 1 179 ? -10.750 1.496 13.542 1.00 92.31 179 ARG A C 1
ATOM 1409 O O . ARG A 1 179 ? -11.072 2.675 13.693 1.00 92.31 179 ARG A O 1
ATOM 1416 N N . ARG A 1 180 ? -11.590 0.599 13.021 1.00 91.31 180 ARG A N 1
ATOM 1417 C CA . ARG A 1 180 ? -12.959 0.897 12.567 1.00 91.31 180 ARG A CA 1
ATOM 1418 C C . ARG A 1 180 ? -13.846 1.428 13.690 1.00 91.31 180 ARG A C 1
ATOM 1420 O O . ARG A 1 180 ? -14.558 2.415 13.498 1.00 91.31 180 ARG A O 1
ATOM 1427 N N . ALA A 1 181 ? -13.806 0.802 14.862 1.00 91.62 181 ALA A N 1
ATOM 1428 C CA . ALA A 1 181 ? -14.574 1.238 16.022 1.00 91.62 181 ALA A CA 1
ATOM 1429 C C . ALA A 1 181 ? -14.090 2.600 16.545 1.00 91.62 181 ALA A C 1
ATOM 1431 O O . ALA A 1 181 ? -14.901 3.428 16.964 1.00 91.62 181 ALA A O 1
ATOM 1432 N N . ALA A 1 182 ? -12.782 2.864 16.511 1.00 91.81 182 ALA A N 1
ATOM 1433 C CA . ALA A 1 182 ? -12.216 4.168 16.843 1.00 91.81 182 ALA A CA 1
ATOM 1434 C C . ALA A 1 182 ? -12.666 5.251 15.850 1.00 91.81 182 ALA A C 1
ATOM 1436 O O . ALA A 1 182 ? -13.155 6.297 16.278 1.00 91.81 182 ALA A O 1
ATOM 1437 N N . ALA A 1 183 ? -12.598 4.975 14.544 1.00 89.88 183 ALA A N 1
ATOM 1438 C CA . ALA A 1 183 ? -13.062 5.887 13.501 1.00 89.88 183 ALA A CA 1
ATOM 1439 C C . ALA A 1 183 ? -14.567 6.185 13.618 1.00 89.88 183 ALA A C 1
ATOM 1441 O O . ALA A 1 183 ? -14.980 7.340 13.527 1.00 89.88 183 ALA A O 1
ATOM 1442 N N . ALA A 1 184 ? -15.390 5.169 13.897 1.00 90.06 184 ALA A N 1
ATOM 1443 C CA . ALA A 1 184 ? -16.825 5.343 14.111 1.00 90.06 184 ALA A CA 1
ATOM 1444 C C . ALA A 1 184 ? -17.129 6.219 15.339 1.00 90.06 184 ALA A C 1
ATOM 1446 O O . ALA A 1 184 ? -17.982 7.103 15.268 1.00 90.06 184 ALA A O 1
ATOM 1447 N N . ARG A 1 185 ? -16.406 6.023 16.452 1.00 92.31 185 ARG A N 1
ATOM 1448 C CA . ARG A 1 185 ? -16.535 6.870 17.652 1.00 92.31 185 ARG A CA 1
ATOM 1449 C C . ARG A 1 185 ? -16.116 8.314 17.382 1.00 92.31 185 ARG A C 1
ATOM 1451 O O . ARG A 1 185 ? -16.822 9.228 17.799 1.00 92.31 185 ARG A O 1
ATOM 1458 N N . ALA A 1 186 ? -15.012 8.522 16.666 1.00 91.19 186 ALA A N 1
ATOM 1459 C CA . ALA A 1 186 ? -14.550 9.855 16.286 1.00 91.19 186 ALA A CA 1
ATOM 1460 C C . ALA A 1 186 ? -15.560 10.568 15.371 1.00 91.19 186 ALA A C 1
ATOM 1462 O O . ALA A 1 186 ? -15.882 11.733 15.599 1.00 91.19 186 ALA A O 1
ATOM 1463 N N . ALA A 1 187 ? -16.123 9.858 14.388 1.00 89.88 187 ALA A N 1
ATOM 1464 C CA . ALA A 1 187 ? -17.162 10.392 13.513 1.00 89.88 187 ALA A CA 1
ATOM 1465 C C . ALA A 1 187 ? -18.442 10.755 14.285 1.00 89.88 187 ALA A C 1
ATOM 1467 O O . ALA A 1 187 ? -19.028 11.809 14.044 1.00 89.88 187 ALA A O 1
ATOM 1468 N N . ALA A 1 188 ? -18.855 9.922 15.247 1.00 90.69 188 ALA A N 1
ATOM 1469 C CA . ALA A 1 188 ? -19.999 10.215 16.107 1.00 90.69 188 ALA A CA 1
ATOM 1470 C C . ALA A 1 188 ? -19.765 11.467 16.971 1.00 90.69 188 ALA A C 1
ATOM 1472 O O . ALA A 1 188 ? -20.642 12.327 17.039 1.00 90.69 188 ALA A O 1
ATOM 1473 N N . ALA A 1 189 ? -18.577 11.610 17.569 1.00 90.81 189 ALA A N 1
ATOM 1474 C CA . ALA A 1 189 ? -18.208 12.795 18.345 1.00 90.81 189 ALA A CA 1
ATOM 1475 C C . ALA A 1 189 ? -18.206 14.070 17.479 1.00 90.81 189 ALA A C 1
ATOM 1477 O O . ALA A 1 189 ? -18.842 15.068 17.827 1.00 90.81 189 ALA A O 1
ATOM 1478 N N . ALA A 1 190 ? -17.598 14.011 16.291 1.00 90.12 190 ALA A N 1
ATOM 1479 C CA . ALA A 1 190 ? -17.595 15.128 15.349 1.00 90.12 190 ALA A CA 1
ATOM 1480 C C . ALA A 1 190 ? -19.016 15.523 14.905 1.00 90.12 190 ALA A C 1
ATOM 1482 O O . ALA A 1 190 ? -19.326 16.709 14.787 1.00 90.12 190 ALA A O 1
ATOM 1483 N N . ALA A 1 191 ? -19.909 14.547 14.706 1.00 89.56 191 ALA A N 1
ATOM 1484 C CA . ALA A 1 191 ? -21.309 14.812 14.383 1.00 89.56 191 ALA A CA 1
ATOM 1485 C C . ALA A 1 191 ? -22.050 15.506 15.539 1.00 89.56 191 ALA A C 1
ATOM 1487 O O . ALA A 1 191 ? -22.840 16.424 15.297 1.00 89.56 191 ALA A O 1
ATOM 1488 N N . THR A 1 192 ? -21.783 15.119 16.793 1.00 92.06 192 THR A N 1
ATOM 1489 C CA . THR A 1 192 ? -22.370 15.795 17.960 1.00 92.06 192 THR A CA 1
ATOM 1490 C C . THR A 1 192 ? -21.877 17.233 18.108 1.00 92.06 192 THR A C 1
ATOM 1492 O O . THR A 1 192 ? -22.691 18.130 18.343 1.00 92.06 192 THR A O 1
ATOM 1495 N N . ASP A 1 193 ? -20.585 17.477 17.884 1.00 90.88 193 ASP A N 1
ATOM 1496 C CA . ASP A 1 193 ? -20.002 18.819 17.948 1.00 90.88 193 ASP A CA 1
ATOM 1497 C C . ASP A 1 193 ? -20.565 19.720 16.843 1.00 90.88 193 ASP A C 1
ATOM 1499 O O . ASP A 1 193 ? -21.043 20.827 17.117 1.00 90.88 193 ASP A O 1
ATOM 1503 N N . ALA A 1 194 ? -20.641 19.207 15.611 1.00 89.19 194 ALA A N 1
ATOM 1504 C CA . ALA A 1 194 ? -21.244 19.910 14.483 1.00 89.19 194 ALA A CA 1
ATOM 1505 C C . ALA A 1 194 ? -22.723 20.256 14.739 1.00 89.19 194 ALA A C 1
ATOM 1507 O O . ALA A 1 194 ? -23.172 21.370 14.444 1.00 89.19 194 ALA A O 1
ATOM 1508 N N . ALA A 1 195 ? -23.492 19.340 15.338 1.00 88.81 195 ALA A N 1
ATOM 1509 C CA . ALA A 1 195 ? -24.880 19.599 15.715 1.00 88.81 195 ALA A CA 1
ATOM 1510 C C . ALA A 1 195 ? -24.993 20.691 16.798 1.00 88.81 195 ALA A C 1
ATOM 1512 O O . ALA A 1 195 ? -25.870 21.564 16.719 1.00 88.81 195 ALA A O 1
ATOM 1513 N N . ALA A 1 196 ? -24.093 20.688 17.786 1.00 89.56 196 ALA A N 1
ATOM 1514 C CA . ALA A 1 196 ? -24.037 21.703 18.835 1.00 89.56 196 ALA A CA 1
ATOM 1515 C C . ALA A 1 196 ? -23.655 23.089 18.283 1.00 89.56 196 ALA A C 1
ATOM 1517 O O . ALA A 1 196 ? -24.251 24.101 18.677 1.00 89.56 196 ALA A O 1
ATOM 1518 N N . ASP A 1 197 ? -22.706 23.159 17.349 1.00 89.25 197 ASP A N 1
ATOM 1519 C CA . ASP A 1 197 ? -22.344 24.387 16.633 1.00 89.25 197 ASP A CA 1
ATOM 1520 C C . ASP A 1 197 ? -23.505 24.926 15.793 1.00 89.25 197 ASP A C 1
ATOM 1522 O O . ASP A 1 197 ? -23.866 26.103 15.913 1.00 89.25 197 ASP A O 1
ATOM 1526 N N . ALA A 1 198 ? -24.178 24.063 15.027 1.00 88.81 198 ALA A N 1
ATOM 1527 C CA . ALA A 1 198 ? -25.352 24.433 14.240 1.00 88.81 198 ALA A CA 1
ATOM 1528 C C . ALA A 1 198 ? -26.522 24.933 15.112 1.00 88.81 198 ALA A C 1
ATOM 1530 O O . ALA A 1 198 ? -27.318 25.779 14.694 1.00 88.81 198 ALA A O 1
ATOM 1531 N N . ALA A 1 199 ? -26.668 24.427 16.339 1.00 87.81 199 ALA A N 1
ATOM 1532 C CA . ALA A 1 199 ? -27.654 24.937 17.290 1.00 87.81 199 ALA A CA 1
ATOM 1533 C C . ALA A 1 199 ? -27.257 26.314 17.857 1.00 87.81 199 ALA A C 1
ATOM 1535 O O . ALA A 1 199 ? -28.108 27.200 17.999 1.00 87.81 199 ALA A O 1
ATOM 1536 N N . ARG A 1 200 ? -25.968 26.526 18.164 1.00 90.19 200 ARG A N 1
ATOM 1537 C CA . ARG A 1 200 ? -25.440 27.815 18.647 1.00 90.19 200 ARG A CA 1
ATOM 1538 C C . ARG A 1 200 ? -25.552 28.915 17.588 1.00 90.19 200 ARG A C 1
ATOM 1540 O O . ARG A 1 200 ? -25.955 30.030 17.927 1.00 90.19 200 ARG A O 1
ATOM 1547 N N . SER A 1 201 ? -25.252 28.616 16.325 1.00 88.31 201 SER A N 1
ATOM 1548 C CA . SER A 1 201 ? -25.347 29.578 15.219 1.00 88.31 201 SER A CA 1
ATOM 1549 C C . SER A 1 201 ? -26.794 30.018 14.959 1.00 88.31 201 SER A C 1
ATOM 1551 O O . SER A 1 201 ? -27.061 31.221 14.904 1.00 88.31 201 SER A O 1
ATOM 1553 N N . ARG A 1 202 ? -27.750 29.073 14.931 1.00 88.00 202 ARG A N 1
ATOM 1554 C CA . ARG A 1 202 ? -29.192 29.362 14.809 1.00 88.00 202 ARG A CA 1
ATOM 1555 C C . ARG A 1 202 ? -29.697 30.285 15.920 1.00 88.00 202 ARG A C 1
ATOM 1557 O O . ARG A 1 202 ? -30.355 31.283 15.634 1.00 88.00 202 ARG A O 1
ATOM 1564 N N . ARG A 1 203 ? -29.330 30.018 17.181 1.00 87.06 203 ARG A N 1
ATOM 1565 C CA . ARG A 1 203 ? -29.700 30.882 18.320 1.00 87.06 203 ARG A CA 1
ATOM 1566 C C . ARG A 1 203 ? -29.140 32.303 18.193 1.00 87.06 203 ARG A C 1
ATOM 1568 O O . ARG A 1 203 ? -29.842 33.260 18.507 1.00 87.06 203 ARG A O 1
ATOM 1575 N N . ARG A 1 204 ? -27.898 32.461 17.719 1.00 85.56 204 ARG A N 1
ATOM 1576 C CA . ARG A 1 204 ? -27.278 33.784 17.502 1.00 85.56 204 ARG A CA 1
ATOM 1577 C C . ARG A 1 204 ? -27.926 34.569 16.362 1.00 85.56 204 ARG A C 1
ATOM 1579 O O . ARG A 1 204 ? -27.968 35.792 16.428 1.00 85.56 204 ARG A O 1
ATOM 1586 N N . TRP A 1 205 ? -28.393 33.895 15.315 1.00 83.31 205 TRP A N 1
ATOM 1587 C CA . TRP A 1 205 ? -29.076 34.549 14.199 1.00 83.31 205 TRP A CA 1
ATOM 1588 C C . TRP A 1 205 ? -30.478 35.034 14.587 1.00 83.31 205 TRP A C 1
ATOM 1590 O O . TRP A 1 205 ? -30.813 36.182 14.316 1.00 83.31 205 TRP A O 1
ATOM 1600 N N . LEU A 1 206 ? -31.245 34.218 15.319 1.00 82.75 206 LEU A N 1
ATOM 1601 C CA . LEU A 1 206 ? -32.569 34.605 15.826 1.00 82.75 206 LEU A CA 1
ATOM 1602 C C . LEU A 1 206 ? -32.502 35.807 16.785 1.00 82.75 206 LEU A C 1
ATOM 1604 O O . LEU A 1 206 ? -33.347 36.689 16.715 1.00 82.75 206 LEU A O 1
ATOM 1608 N N . ARG A 1 207 ? -31.459 35.895 17.622 1.00 79.88 207 ARG A N 1
ATOM 1609 C CA . ARG A 1 207 ? -31.240 37.035 18.537 1.00 79.88 207 ARG A CA 1
ATOM 1610 C C . ARG A 1 207 ? -30.803 38.337 17.862 1.00 79.88 207 ARG A C 1
ATOM 1612 O O . ARG A 1 207 ? -30.803 39.363 18.520 1.00 79.88 207 ARG A O 1
ATOM 1619 N N . ARG A 1 208 ? -30.381 38.302 16.595 1.00 75.06 208 ARG A N 1
ATOM 1620 C CA . ARG A 1 208 ? -29.997 39.502 15.828 1.00 75.06 208 ARG A CA 1
ATOM 1621 C C . ARG A 1 208 ? -31.142 40.080 14.997 1.00 75.06 208 ARG A C 1
ATOM 1623 O O . ARG A 1 208 ? -30.955 41.101 14.350 1.00 75.06 208 ARG A O 1
ATOM 1630 N N . ARG A 1 209 ? -32.286 39.394 14.967 1.00 65.94 209 ARG A N 1
ATOM 1631 C CA . ARG A 1 209 ? -33.470 39.764 14.182 1.00 65.94 209 ARG A CA 1
ATOM 1632 C C . ARG A 1 209 ? -34.644 40.266 15.029 1.00 65.94 209 ARG A C 1
ATOM 1634 O O . ARG A 1 209 ? -35.635 40.685 14.440 1.00 65.94 209 ARG A O 1
ATOM 1641 N N . ALA A 1 210 ? -34.528 40.183 16.352 1.00 57.97 210 ALA A N 1
ATOM 1642 C CA . ALA A 1 210 ? -35.431 40.783 17.331 1.00 57.97 210 ALA A CA 1
ATOM 1643 C C . ALA A 1 210 ? -34.796 42.071 17.858 1.00 57.97 210 ALA A C 1
ATOM 1645 O O . ALA A 1 210 ? -35.560 43.019 18.125 1.00 57.97 210 ALA A O 1
#

pLDDT: mean 76.91, std 14.1, range [38.12, 95.69]

Radius of gyration: 37.25 Å; chains: 1; bounding box: 62×82×102 Å